Protein AF-A0A6A6XNV0-F1 (afdb_monomer_lite)

Foldseek 3Di:
DDPLVPDPLVVNLVVLLCVQQDQPCPPCPDPPPPPPPPVPPPPDPPPPPPDPPDPPDPVVVVVVVVVVSVVSNLVSLVVNVDEWEWEWEQEQQPDTDIDTRHDHDDDDQEHAEHEYEYHYHDHNDVPPPDPDDRQVVVPPVPPLPDDRPVLVVVLLVLQQCQQPRPPRDPPPDPPDDLDRDRSHAYQEYEYEYEQPPDPDPPPDDDDPPDDDPPVPDPDPPPDDVSVVVSVVVLVVVVVSVVCLQPPDDSSSVVVLVRYAKYFYHYNNHTDDIGGSDD

Radius of gyration: 22.87 Å; chains: 1; bounding box: 64×52×61 Å

Sequence (278 aa):
MSTLLSLPREIRDIIIDLVLASPSATQAQETHYRRPLTLSNSAKIRNRIHVPIAQYPSGLNLLSTCRQLHAEAKECARRLKLPYTLDLLIANETYIFPTWISCPPRTSNTISEVLVKLRLAGVYSRILSSPMLPGFTKFAPNEEDILSPFAQSLAHLLRCFLLGGAASASSHPAVSAPNVDYQYSIGTLVIDVPSPPDLKEGETFCRLRHDLDFVNSTINPLEHPLILHSRFFFHWMIRCASWLESHDSEELVHLKRHLGKVIFRLDGKTQKTIKIWS

Secondary structure (DSSP, 8-state):
--TTTTS-HHHHHHHHHHHHHSPP------GGG-----TT--S---------------HHHHHHHHHHHHHHHHHHHHHHTPPEEEEEEEETTTEEEEEEEE-PPPS-SEEEEEEEEEEEE----TTS------TTTT--TT-TT---HHHHHHHHHHHHHHHH-TT-------TT-S----S-EEEEEEEEEPPPS---TT-------S-S--TTS---TTS-HHHHHHHHHHHHHHHHHHHHHH---HHHHHHHHTEEEEEEEETTEEEEEEE---

pLDDT: mean 71.95, std 18.91, range [36.06, 96.19]

Organism: NCBI:txid1314802

Structure (mmCIF, N/CA/C/O backbone):
data_AF-A0A6A6XNV0-F1
#
_entry.id   AF-A0A6A6XNV0-F1
#
loop_
_atom_site.group_PDB
_atom_site.id
_atom_site.type_symbol
_atom_site.label_atom_id
_atom_site.label_alt_id
_atom_site.label_comp_id
_atom_site.label_asym_id
_atom_site.label_entity_id
_atom_site.label_seq_id
_atom_site.pdbx_PDB_ins_code
_atom_site.Cartn_x
_atom_site.Cartn_y
_atom_site.Cartn_z
_atom_site.occupancy
_atom_site.B_iso_or_equiv
_atom_site.auth_seq_id
_atom_site.auth_comp_id
_atom_site.auth_asym_id
_atom_site.auth_atom_id
_atom_site.pdbx_PDB_model_num
ATOM 1 N N . MET A 1 1 ? -26.423 -15.781 20.441 1.00 50.62 1 MET A N 1
ATOM 2 C CA . MET A 1 1 ? -25.844 -14.585 21.094 1.00 50.62 1 MET A CA 1
ATOM 3 C C . MET A 1 1 ? -24.374 -14.502 20.720 1.00 50.62 1 MET A C 1
ATOM 5 O O . MET A 1 1 ? -23.740 -15.546 20.653 1.00 50.62 1 MET A O 1
ATOM 9 N N . SER A 1 2 ? -23.853 -13.319 20.382 1.00 59.72 2 SER A N 1
ATOM 10 C CA . SER A 1 2 ? -22.469 -13.170 19.911 1.00 59.72 2 SER A CA 1
ATOM 11 C C . SER A 1 2 ? -21.478 -13.342 21.065 1.00 59.72 2 SER A C 1
ATOM 13 O O . SER A 1 2 ? -21.382 -12.472 21.928 1.00 59.72 2 SER A O 1
ATOM 15 N N . THR A 1 3 ? -20.729 -14.442 21.052 1.00 78.62 3 THR A N 1
ATOM 16 C CA . THR A 1 3 ? -19.732 -14.828 22.067 1.00 78.62 3 THR A CA 1
ATOM 17 C C . THR A 1 3 ? -18.562 -13.852 22.200 1.00 78.62 3 THR A C 1
ATOM 19 O O . THR A 1 3 ? -17.903 -13.818 23.234 1.00 78.62 3 THR A O 1
ATOM 22 N N . LEU A 1 4 ? -18.304 -13.028 21.181 1.00 82.56 4 LEU A N 1
ATOM 23 C CA . LEU A 1 4 ? -17.192 -12.078 21.210 1.00 82.56 4 LEU A CA 1
ATOM 24 C C . LEU A 1 4 ? -17.452 -10.899 22.163 1.00 82.56 4 LEU A C 1
ATOM 26 O O . LEU A 1 4 ? -16.558 -10.513 22.905 1.00 82.56 4 LEU A O 1
ATOM 30 N N . LEU A 1 5 ? -18.673 -10.348 22.182 1.00 86.12 5 LEU A N 1
ATOM 31 C CA . LEU A 1 5 ? -19.007 -9.194 23.033 1.00 86.12 5 LEU A CA 1
ATOM 32 C C . LEU A 1 5 ? -19.176 -9.553 24.514 1.00 86.12 5 LEU A C 1
ATOM 34 O O . LEU A 1 5 ? -19.100 -8.664 25.357 1.00 86.12 5 LEU A O 1
ATOM 38 N N . SER A 1 6 ? -19.383 -10.832 24.841 1.00 91.69 6 SER A N 1
ATOM 39 C CA . SER A 1 6 ? -19.425 -11.298 26.233 1.00 91.69 6 SER A CA 1
ATOM 40 C C . SER A 1 6 ? -18.048 -11.372 26.893 1.00 91.69 6 SER A C 1
ATOM 42 O O . SER A 1 6 ? -17.972 -11.518 28.108 1.00 91.69 6 SER A O 1
ATOM 44 N N . LEU A 1 7 ? -16.960 -11.292 26.119 1.00 93.12 7 LEU A N 1
ATOM 45 C CA . LEU A 1 7 ? -15.608 -11.258 26.672 1.00 93.12 7 LEU A CA 1
ATOM 46 C C . LEU A 1 7 ? -15.344 -9.914 27.367 1.00 93.12 7 LEU A C 1
ATOM 48 O O . LEU A 1 7 ? -15.842 -8.897 26.883 1.00 93.12 7 LEU A O 1
ATOM 52 N N . PRO A 1 8 ? -14.527 -9.865 28.433 1.00 95.44 8 PRO A N 1
ATOM 53 C CA . PRO A 1 8 ? -14.031 -8.609 28.994 1.00 95.44 8 PRO A CA 1
ATOM 54 C C . PRO A 1 8 ? -13.331 -7.744 27.939 1.00 95.44 8 PRO A C 1
ATOM 56 O O . PRO A 1 8 ? -12.760 -8.263 26.972 1.00 95.44 8 PRO A O 1
ATOM 59 N N . ARG A 1 9 ? -13.384 -6.418 28.109 1.00 93.56 9 ARG A N 1
ATOM 60 C CA . ARG A 1 9 ? -12.880 -5.460 27.113 1.00 93.56 9 ARG A CA 1
ATOM 61 C C . ARG A 1 9 ? -11.390 -5.656 26.838 1.00 93.56 9 ARG A C 1
ATOM 63 O O . ARG A 1 9 ? -10.973 -5.587 25.689 1.00 93.56 9 ARG A O 1
ATOM 70 N N . GLU A 1 10 ? -10.627 -5.977 27.870 1.00 95.69 10 GLU A N 1
ATOM 71 C CA . GLU A 1 10 ? -9.184 -6.193 27.835 1.00 95.69 10 GLU A CA 1
ATOM 72 C C . GLU A 1 10 ? -8.829 -7.358 26.905 1.00 95.69 10 GLU A C 1
ATOM 74 O O . GLU A 1 10 ? -7.927 -7.254 26.078 1.00 95.69 10 GLU A O 1
ATOM 79 N N . ILE A 1 11 ? -9.591 -8.454 26.985 1.00 96.19 11 ILE A N 1
ATOM 80 C CA . ILE A 1 11 ? -9.401 -9.623 26.120 1.00 96.19 11 ILE A CA 1
ATOM 81 C C . ILE A 1 11 ? -9.750 -9.280 24.672 1.00 96.19 11 ILE A C 1
ATOM 83 O O . ILE A 1 11 ? -9.046 -9.699 23.754 1.00 96.19 11 ILE A O 1
ATOM 87 N N . ARG A 1 12 ? -10.810 -8.492 24.451 1.00 95.00 12 ARG A N 1
ATOM 88 C CA . ARG A 1 12 ? -11.170 -8.044 23.099 1.00 95.00 12 ARG A CA 1
ATOM 89 C C . ARG A 1 12 ? -10.101 -7.145 22.498 1.00 95.00 12 ARG A C 1
ATOM 91 O O . ARG A 1 12 ? -9.757 -7.356 21.343 1.00 95.00 12 ARG A O 1
ATOM 98 N N . ASP A 1 13 ? -9.543 -6.212 23.265 1.00 95.50 13 ASP A N 1
ATOM 99 C CA . ASP A 1 13 ? -8.462 -5.344 22.793 1.00 95.50 13 ASP A CA 1
ATOM 100 C C . ASP A 1 13 ? -7.214 -6.159 22.426 1.00 95.50 13 ASP A C 1
ATOM 102 O O . ASP A 1 13 ? -6.633 -5.912 21.376 1.00 95.50 13 ASP A O 1
ATOM 106 N N . ILE A 1 14 ? -6.849 -7.186 23.208 1.00 95.19 14 ILE A N 1
ATOM 107 C CA . ILE A 1 14 ? -5.740 -8.096 22.862 1.00 95.19 14 ILE A CA 1
ATOM 108 C C . ILE A 1 14 ? -6.025 -8.839 21.550 1.00 95.19 14 ILE A C 1
ATOM 110 O O . ILE A 1 14 ? -5.155 -8.930 20.686 1.00 95.19 14 ILE A O 1
ATOM 114 N N . ILE A 1 15 ? -7.242 -9.365 21.372 1.00 94.12 15 ILE A N 1
ATOM 115 C CA . ILE A 1 15 ? -7.638 -10.049 20.132 1.00 94.12 15 ILE A CA 1
ATOM 116 C C . ILE A 1 15 ? -7.576 -9.080 18.948 1.00 94.12 15 ILE A C 1
ATOM 118 O O . ILE A 1 15 ? -7.026 -9.421 17.905 1.00 94.12 15 ILE A O 1
ATOM 122 N N . ILE A 1 16 ? -8.131 -7.879 19.101 1.00 92.94 16 ILE A N 1
ATOM 123 C CA . ILE A 1 16 ? -8.132 -6.843 18.068 1.00 92.94 16 ILE A CA 1
ATOM 124 C C . ILE A 1 16 ? -6.699 -6.442 17.725 1.00 92.94 16 ILE A C 1
ATOM 126 O O . ILE A 1 16 ? -6.374 -6.360 16.544 1.00 92.94 16 ILE A O 1
ATOM 130 N N . ASP A 1 17 ? -5.839 -6.243 18.722 1.00 92.75 17 ASP A N 1
ATOM 131 C CA . ASP A 1 17 ? -4.437 -5.905 18.510 1.00 92.75 17 ASP A CA 1
ATOM 132 C C . ASP A 1 17 ? -3.728 -7.002 17.709 1.00 92.75 17 ASP A C 1
ATOM 134 O O . ASP A 1 17 ? -3.058 -6.707 16.721 1.00 92.75 17 ASP A O 1
ATOM 138 N N . LEU A 1 18 ? -3.928 -8.272 18.080 1.00 91.75 18 LEU A N 1
ATOM 139 C CA . LEU A 1 18 ? -3.370 -9.418 17.361 1.00 91.75 18 LEU A CA 1
ATOM 140 C C . LEU A 1 18 ? -3.890 -9.501 15.926 1.00 91.75 18 LEU A C 1
ATOM 142 O O . LEU A 1 18 ? -3.108 -9.740 15.010 1.00 91.75 18 LEU A O 1
ATOM 146 N N . VAL A 1 19 ? -5.188 -9.288 15.709 1.00 90.31 19 VAL A N 1
ATOM 147 C CA . VAL A 1 19 ? -5.803 -9.322 14.373 1.00 90.31 19 VAL A CA 1
ATOM 148 C C . VAL A 1 19 ? -5.293 -8.176 13.501 1.00 90.31 19 VAL A C 1
ATOM 150 O O . VAL A 1 19 ? -4.998 -8.393 12.331 1.00 90.31 19 VAL A O 1
ATOM 153 N N . LEU A 1 20 ? -5.162 -6.971 14.058 1.00 87.44 20 LEU A N 1
ATOM 154 C CA . LEU A 1 20 ? -4.664 -5.796 13.343 1.00 87.44 20 LEU A CA 1
ATOM 155 C C . LEU A 1 20 ? -3.161 -5.875 13.049 1.00 87.44 20 LEU A C 1
ATOM 157 O O . LEU A 1 20 ? -2.721 -5.402 12.004 1.00 87.44 20 LEU A O 1
ATOM 161 N N . ALA A 1 21 ? -2.376 -6.447 13.965 1.00 86.81 21 ALA A N 1
ATOM 162 C CA . ALA A 1 21 ? -0.938 -6.634 13.795 1.00 86.81 21 ALA A CA 1
ATOM 163 C C . ALA A 1 21 ? -0.604 -7.825 12.888 1.00 86.81 21 ALA A C 1
ATOM 165 O O . ALA A 1 21 ? 0.463 -7.851 12.273 1.00 86.81 21 ALA A O 1
ATOM 166 N N . SER A 1 22 ? -1.501 -8.809 12.793 1.00 84.81 22 SER A N 1
ATOM 167 C CA . SER A 1 22 ? -1.319 -9.949 11.905 1.00 84.81 22 SER A CA 1
ATOM 168 C C . SER A 1 22 ? -1.430 -9.474 10.457 1.00 84.81 22 SER A C 1
ATOM 170 O O . SER A 1 22 ? -2.497 -9.002 10.055 1.00 84.81 22 SER A O 1
ATOM 172 N N . PRO A 1 23 ? -0.374 -9.610 9.633 1.00 68.38 23 PRO A N 1
ATOM 173 C CA . PRO A 1 23 ? -0.528 -9.414 8.204 1.00 68.38 23 PRO A CA 1
ATOM 174 C C . PRO A 1 23 ? -1.586 -10.416 7.760 1.00 68.38 23 PRO A C 1
ATOM 176 O O . PRO A 1 23 ? -1.387 -11.620 7.929 1.00 68.38 23 PRO A O 1
ATOM 179 N N . SER A 1 24 ? -2.733 -9.931 7.266 1.00 64.06 24 SER A N 1
ATOM 180 C CA . SER A 1 24 ? -3.739 -10.825 6.700 1.00 64.06 24 SER A CA 1
ATOM 181 C C . SER A 1 24 ? -3.003 -11.719 5.724 1.00 64.06 24 SER A C 1
ATOM 183 O O . SER A 1 24 ? -2.381 -11.224 4.780 1.00 64.06 24 SER A O 1
ATOM 185 N N . ALA A 1 25 ? -2.994 -13.022 6.007 1.00 51.72 25 ALA A N 1
ATOM 186 C CA . ALA A 1 25 ? -2.522 -14.000 5.061 1.00 51.72 25 ALA A CA 1
ATOM 187 C C . ALA A 1 25 ? -3.482 -13.872 3.886 1.00 51.72 25 ALA A C 1
ATOM 189 O O . ALA A 1 25 ? -4.557 -14.469 3.880 1.00 51.72 25 ALA A O 1
ATOM 190 N N . THR A 1 26 ? -3.132 -13.030 2.915 1.00 49.78 26 THR A N 1
ATOM 191 C CA . THR A 1 26 ? -3.682 -13.099 1.576 1.00 49.78 26 THR A CA 1
ATOM 192 C C . THR A 1 26 ? -3.206 -14.452 1.082 1.00 49.78 26 THR A C 1
ATOM 194 O O . THR A 1 26 ? -2.162 -14.558 0.440 1.00 49.78 26 THR A O 1
ATOM 197 N N . GLN A 1 27 ? -3.893 -15.517 1.508 1.00 45.69 27 GLN A N 1
ATOM 198 C CA . GLN A 1 27 ? -3.687 -16.836 0.965 1.00 45.69 27 GLN A CA 1
ATOM 199 C C . GLN A 1 27 ? -3.795 -16.620 -0.530 1.00 45.69 27 GLN A C 1
ATOM 201 O O . GLN A 1 27 ? -4.776 -16.055 -1.023 1.00 45.69 27 GLN A O 1
ATOM 206 N N . ALA A 1 28 ? -2.726 -16.986 -1.221 1.00 44.84 28 ALA A N 1
ATOM 207 C CA . ALA A 1 28 ? -2.664 -17.075 -2.657 1.00 44.84 28 ALA A CA 1
ATOM 208 C C . ALA A 1 28 ? -3.618 -18.188 -3.125 1.00 44.84 28 ALA A C 1
ATOM 210 O O . ALA A 1 28 ? -3.204 -19.120 -3.800 1.00 44.84 28 ALA A O 1
ATOM 211 N N . GLN A 1 29 ? -4.898 -18.119 -2.740 1.00 44.94 29 GLN A N 1
ATOM 212 C CA . GLN A 1 29 ? -5.961 -18.802 -3.442 1.00 44.94 29 GLN A CA 1
ATOM 213 C C . GLN A 1 29 ? -6.061 -18.105 -4.788 1.00 44.94 29 GLN A C 1
ATOM 215 O O . GLN A 1 29 ? -6.688 -17.058 -4.946 1.00 44.94 29 GLN A O 1
ATOM 220 N N . GLU A 1 30 ? -5.238 -18.644 -5.680 1.00 44.56 30 GLU A N 1
ATOM 221 C CA . GLU A 1 30 ? -5.387 -18.745 -7.113 1.00 44.56 30 GLU A CA 1
ATOM 222 C C . GLU A 1 30 ? -6.363 -17.734 -7.711 1.00 44.56 30 GLU A C 1
ATOM 224 O O . GLU A 1 30 ? -7.584 -17.769 -7.550 1.00 44.56 30 GLU A O 1
ATOM 229 N N . THR A 1 31 ? -5.764 -16.848 -8.491 1.00 48.00 31 THR A N 1
ATOM 230 C CA . THR A 1 31 ? -6.322 -15.821 -9.371 1.00 48.00 31 THR A CA 1
ATOM 231 C C . THR A 1 31 ? -7.422 -16.294 -10.335 1.00 48.00 31 THR A C 1
ATOM 233 O O . THR A 1 31 ? -7.902 -15.495 -11.137 1.00 48.00 31 THR A O 1
ATOM 236 N N . HIS A 1 32 ? -7.897 -17.536 -10.241 1.00 48.00 32 HIS A N 1
ATOM 237 C CA . HIS A 1 32 ? -8.959 -18.097 -11.067 1.00 48.00 32 HIS A CA 1
ATOM 238 C C . HIS A 1 32 ? -10.348 -17.473 -10.830 1.00 48.00 32 HIS A C 1
ATOM 240 O O . HIS A 1 32 ? -11.214 -17.618 -11.691 1.00 48.00 32 HIS A O 1
ATOM 246 N N . TYR A 1 33 ? -10.571 -16.717 -9.741 1.00 44.41 33 TYR A N 1
ATOM 247 C CA . TYR A 1 33 ? -11.903 -16.167 -9.417 1.00 44.41 33 TYR A CA 1
ATOM 248 C C . TYR A 1 33 ? -12.028 -14.643 -9.310 1.00 44.41 33 TYR A C 1
ATOM 250 O O . TYR A 1 33 ? -13.133 -14.151 -9.066 1.00 44.41 33 TYR A O 1
ATOM 258 N N . ARG A 1 34 ? -10.977 -13.849 -9.565 1.00 46.34 34 ARG A N 1
ATOM 259 C CA . ARG A 1 34 ? -11.176 -12.400 -9.775 1.00 46.34 34 ARG A CA 1
ATOM 260 C C . ARG A 1 34 ? -11.724 -12.184 -11.184 1.00 46.34 34 ARG A C 1
ATOM 262 O O . ARG A 1 34 ? -11.007 -11.802 -12.101 1.00 46.34 34 ARG A O 1
ATOM 269 N N . ARG A 1 35 ? -13.014 -12.486 -11.358 1.00 43.06 35 ARG A N 1
ATOM 270 C CA . ARG A 1 35 ? -13.759 -12.215 -12.588 1.00 43.06 35 ARG A CA 1
ATOM 271 C C . ARG A 1 35 ? -13.587 -10.722 -12.895 1.00 43.06 35 ARG A C 1
ATOM 273 O O . ARG A 1 35 ? -13.937 -9.912 -12.033 1.00 43.06 35 ARG A O 1
ATOM 280 N N . PRO A 1 36 ? -13.062 -10.331 -14.070 1.00 39.59 36 PRO A N 1
ATOM 281 C CA . PRO A 1 36 ? -13.168 -8.948 -14.493 1.00 39.59 36 PRO A CA 1
ATOM 282 C C . PRO A 1 36 ? -14.653 -8.596 -14.427 1.00 39.59 36 PRO A C 1
ATOM 284 O O . PRO A 1 36 ? -15.481 -9.333 -14.969 1.00 39.59 36 PRO A O 1
ATOM 287 N N . LEU A 1 37 ? -15.003 -7.525 -13.716 1.00 36.06 37 LEU A N 1
ATOM 288 C CA . LEU A 1 37 ? -16.346 -6.959 -13.760 1.00 36.06 37 LEU A CA 1
ATOM 289 C C . LEU A 1 37 ? -16.545 -6.388 -15.167 1.00 36.06 37 LEU A C 1
ATOM 291 O O . LEU A 1 37 ? -16.438 -5.188 -15.396 1.00 36.06 37 LEU A O 1
ATOM 295 N N . THR A 1 38 ? -16.798 -7.256 -16.142 1.00 37.72 38 THR A N 1
ATOM 296 C CA . THR A 1 38 ? -17.392 -6.834 -17.396 1.00 37.72 38 THR A CA 1
ATOM 297 C C . THR A 1 38 ? -18.818 -6.423 -17.057 1.00 37.72 38 THR A C 1
ATOM 299 O O . THR A 1 38 ? -19.644 -7.240 -16.648 1.00 37.72 38 THR A O 1
ATOM 302 N N . LEU A 1 39 ? -19.120 -5.135 -17.221 1.00 41.19 39 LEU A N 1
ATOM 303 C CA . LEU A 1 39 ? -20.452 -4.535 -17.059 1.00 41.19 39 LEU A CA 1
ATOM 304 C C . LEU A 1 39 ? -21.542 -5.142 -17.983 1.00 41.19 39 LEU A C 1
ATOM 306 O O . LEU A 1 39 ? -22.644 -4.614 -18.067 1.00 41.19 39 LEU A O 1
ATOM 310 N N . SER A 1 40 ? -21.269 -6.258 -18.665 1.00 40.22 40 SER A N 1
ATOM 311 C CA . SER A 1 40 ? -22.068 -6.795 -19.770 1.00 40.22 40 SER A CA 1
ATOM 312 C C . SER A 1 40 ? -22.944 -8.006 -19.410 1.00 40.22 40 SER A C 1
ATOM 314 O O . SER A 1 40 ? -23.526 -8.618 -20.295 1.00 40.22 40 SER A O 1
ATOM 316 N N . ASN A 1 41 ? -23.074 -8.371 -18.129 1.00 37.97 41 ASN A N 1
ATOM 317 C CA . ASN A 1 41 ? -23.912 -9.508 -17.703 1.00 37.97 41 ASN A CA 1
ATOM 318 C C . ASN A 1 41 ? -25.061 -9.114 -16.757 1.00 37.97 41 ASN A C 1
ATOM 320 O O . ASN A 1 41 ? -25.458 -9.879 -15.881 1.00 37.97 41 ASN A O 1
ATOM 324 N N . SER A 1 42 ? -25.657 -7.938 -16.967 1.00 41.19 42 SER A N 1
ATOM 325 C CA . SER A 1 42 ? -26.936 -7.553 -16.343 1.00 41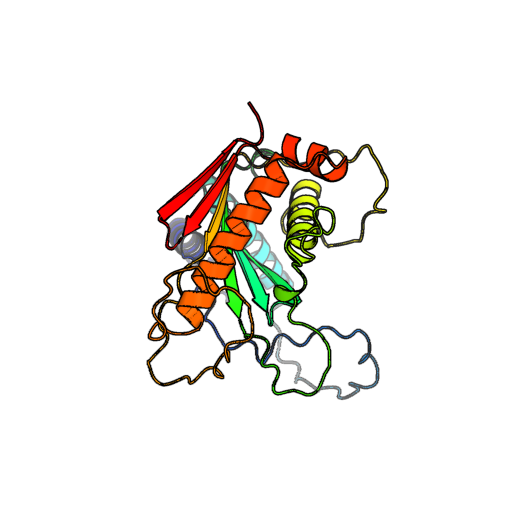.19 42 SER A CA 1
ATOM 326 C C . SER A 1 42 ? -28.153 -8.291 -16.930 1.00 41.19 42 SER A C 1
ATOM 328 O O . SER A 1 42 ? -29.280 -8.111 -16.467 1.00 41.19 42 SER A O 1
ATOM 330 N N . ALA A 1 43 ? -27.959 -9.178 -17.909 1.00 46.19 43 ALA A N 1
ATOM 331 C CA . ALA A 1 43 ? -29.027 -9.993 -18.462 1.00 46.19 43 ALA A CA 1
ATOM 332 C C . ALA A 1 43 ? -29.142 -11.349 -17.738 1.00 46.19 43 ALA A C 1
ATOM 334 O O . ALA A 1 43 ? -28.366 -12.270 -17.967 1.00 46.19 43 ALA A O 1
ATOM 335 N N . LYS A 1 44 ? -30.213 -11.484 -16.944 1.00 47.09 44 LYS A N 1
ATOM 336 C CA . LYS A 1 44 ? -30.864 -12.752 -16.551 1.00 47.09 44 LYS A CA 1
ATOM 337 C C . LYS A 1 44 ? -30.138 -13.634 -15.520 1.00 47.09 44 LYS A C 1
ATOM 339 O O . LYS A 1 44 ? -29.858 -14.798 -15.778 1.00 47.09 44 LYS A O 1
ATOM 344 N N . ILE A 1 45 ? -30.037 -13.168 -14.276 1.00 46.22 45 ILE A N 1
ATOM 345 C CA . ILE A 1 45 ? -30.090 -14.082 -13.119 1.00 46.22 45 ILE A CA 1
ATOM 346 C C . ILE A 1 45 ? -31.443 -13.868 -12.438 1.00 46.22 45 ILE A C 1
ATOM 348 O O . ILE A 1 45 ? -31.591 -13.087 -11.506 1.00 46.22 45 ILE A O 1
ATOM 352 N N . ARG A 1 46 ? -32.471 -14.531 -12.981 1.00 44.53 46 ARG A N 1
ATOM 353 C CA . ARG A 1 46 ? -33.845 -14.571 -12.445 1.00 44.53 46 ARG A CA 1
ATOM 354 C C . ARG A 1 46 ? -34.106 -15.847 -11.635 1.00 44.53 46 ARG A C 1
ATOM 356 O O . ARG A 1 46 ? -35.252 -16.246 -11.474 1.00 44.53 46 ARG A O 1
ATOM 363 N N . ASN A 1 47 ? -33.061 -16.474 -11.099 1.00 44.69 47 ASN A N 1
ATOM 364 C CA . ASN A 1 47 ? -33.218 -17.591 -10.175 1.00 44.69 47 ASN A CA 1
ATOM 365 C C . ASN A 1 47 ? -33.387 -17.025 -8.766 1.00 44.69 47 ASN A C 1
ATOM 367 O O . ASN A 1 47 ? -32.416 -16.733 -8.072 1.00 44.69 47 ASN A O 1
ATOM 371 N N . ARG A 1 48 ? -34.649 -16.824 -8.370 1.00 46.38 48 ARG A N 1
ATOM 372 C CA . ARG A 1 48 ? -35.037 -16.562 -6.982 1.00 46.38 48 ARG A CA 1
ATOM 373 C C . ARG A 1 48 ? -34.655 -17.785 -6.150 1.00 46.38 48 ARG A C 1
ATOM 375 O O . ARG A 1 48 ? -35.410 -18.749 -6.085 1.00 46.38 48 ARG A O 1
ATOM 382 N N . ILE A 1 49 ? -33.477 -17.748 -5.537 1.00 54.97 49 ILE A N 1
ATOM 383 C CA . ILE A 1 49 ? -33.120 -18.685 -4.475 1.00 54.97 49 ILE A CA 1
ATOM 384 C C . ILE A 1 49 ? -34.075 -18.384 -3.321 1.00 54.97 49 ILE A C 1
ATOM 386 O O . ILE A 1 49 ? -33.976 -17.341 -2.674 1.00 54.97 49 ILE A O 1
ATOM 390 N N . HIS A 1 50 ? -35.054 -19.260 -3.115 1.00 47.31 50 HIS A N 1
ATOM 391 C CA . HIS A 1 50 ? -35.954 -19.168 -1.979 1.00 47.31 50 HIS A CA 1
ATOM 392 C C . HIS A 1 50 ? -35.195 -19.689 -0.758 1.00 47.31 50 HIS A C 1
ATOM 394 O O . HIS A 1 50 ? -35.150 -20.888 -0.498 1.00 47.31 50 HIS A O 1
ATOM 400 N N . VAL A 1 51 ? -34.507 -18.785 -0.062 1.00 57.12 51 VAL A N 1
ATOM 401 C CA . VAL A 1 51 ? -33.882 -19.106 1.221 1.00 57.12 51 VAL A CA 1
ATOM 402 C C . VAL A 1 51 ? -35.012 -19.178 2.252 1.00 57.12 51 VAL A C 1
ATOM 404 O O . VAL A 1 51 ? -35.754 -18.198 2.378 1.00 57.12 51 VAL A O 1
ATOM 407 N N . PRO A 1 52 ? -35.208 -20.313 2.949 1.00 52.19 52 PRO A N 1
ATOM 408 C CA . PRO A 1 52 ? -36.218 -20.407 3.992 1.00 52.19 52 PRO A CA 1
ATOM 409 C C . PRO A 1 52 ? -35.949 -19.327 5.038 1.00 52.19 52 PRO A C 1
ATOM 411 O O . PRO A 1 52 ? -34.803 -19.121 5.443 1.00 52.19 52 PRO A O 1
ATOM 414 N N . ILE A 1 53 ? -37.006 -18.620 5.443 1.00 57.84 53 ILE A N 1
ATOM 415 C CA . ILE A 1 53 ? -36.962 -17.559 6.452 1.00 57.84 53 ILE A CA 1
ATOM 416 C C . ILE A 1 53 ? -36.674 -18.227 7.804 1.00 57.84 53 ILE A C 1
ATOM 418 O O . ILE A 1 53 ? -37.566 -18.463 8.613 1.00 57.84 53 ILE A O 1
ATOM 422 N N . ALA A 1 54 ? -35.415 -18.591 8.039 1.00 61.62 54 ALA A N 1
ATOM 423 C CA . ALA A 1 54 ? -34.919 -18.799 9.384 1.00 61.62 54 ALA A CA 1
ATOM 424 C C . ALA A 1 54 ? -35.092 -17.471 10.130 1.00 61.62 54 ALA A C 1
ATOM 426 O O . ALA A 1 54 ? -34.956 -16.404 9.530 1.00 61.62 54 ALA A O 1
ATOM 427 N N . GLN A 1 55 ? -35.425 -17.521 11.420 1.00 61.53 55 GLN A N 1
ATOM 428 C CA . GLN A 1 55 ? -35.491 -16.332 12.267 1.00 61.53 55 GLN A CA 1
ATOM 429 C C . GLN A 1 55 ? -34.114 -15.664 12.275 1.00 61.53 55 GLN A C 1
ATOM 431 O O . GLN A 1 55 ? -33.224 -16.039 13.038 1.00 61.53 55 GLN A O 1
ATOM 436 N N . TYR A 1 56 ? -33.912 -14.713 11.365 1.00 63.00 56 TYR A N 1
ATOM 437 C CA . TYR A 1 56 ? -32.674 -13.969 11.293 1.00 63.00 56 TYR A CA 1
ATOM 438 C C . TYR A 1 56 ? -32.543 -13.190 12.600 1.00 63.00 56 TYR A C 1
ATOM 440 O O . TYR A 1 56 ? -33.499 -12.518 13.006 1.00 63.00 56 TYR A O 1
ATOM 448 N N . PRO A 1 57 ? -31.392 -13.268 13.287 1.00 65.75 57 PRO A N 1
ATOM 449 C CA . PRO A 1 57 ? -31.145 -12.381 14.408 1.00 65.75 57 PRO A CA 1
ATOM 450 C C . PRO A 1 57 ? -31.366 -10.943 13.931 1.00 65.75 57 PRO A C 1
ATOM 452 O O . PRO A 1 57 ? -30.919 -10.577 12.844 1.00 65.75 57 PRO A O 1
ATOM 455 N N . SER A 1 58 ? -32.092 -10.153 14.729 1.00 76.62 58 SER A N 1
ATOM 456 C CA . SER A 1 58 ? -32.405 -8.757 14.411 1.00 76.62 58 SER A CA 1
ATOM 457 C C . SER A 1 58 ? -31.155 -8.043 13.895 1.00 76.62 58 SER A C 1
ATOM 459 O O . SER A 1 58 ? -30.139 -7.984 14.595 1.00 76.62 58 SER A O 1
ATOM 461 N N . GLY A 1 59 ? -31.222 -7.507 12.672 1.00 81.06 59 GLY A N 1
ATOM 462 C CA . GLY A 1 59 ? -30.093 -6.825 12.031 1.00 81.06 59 GLY A CA 1
ATOM 463 C C . GLY A 1 59 ? -29.548 -5.659 12.862 1.00 81.06 59 GLY A C 1
ATOM 464 O O . GLY A 1 59 ? -28.379 -5.306 12.736 1.00 81.06 59 GLY A O 1
ATOM 465 N N . LEU A 1 60 ? -30.358 -5.121 13.780 1.00 85.00 60 LEU A N 1
ATOM 466 C CA . LEU A 1 60 ? -29.954 -4.097 14.742 1.00 85.00 60 LEU A CA 1
ATOM 467 C C . LEU A 1 60 ? -28.865 -4.585 15.705 1.00 85.00 60 LEU A C 1
ATOM 469 O O . LEU A 1 60 ? -27.922 -3.845 15.977 1.00 85.00 60 LEU A O 1
ATOM 473 N N . ASN A 1 61 ? -28.954 -5.831 16.180 1.00 82.25 61 ASN A N 1
ATOM 474 C CA . ASN A 1 61 ? -27.951 -6.396 17.083 1.00 82.25 61 ASN A CA 1
ATOM 475 C C . ASN A 1 61 ? -26.615 -6.562 16.359 1.00 82.25 61 ASN A C 1
ATOM 477 O O . ASN A 1 61 ? -25.575 -6.199 16.897 1.00 82.25 61 ASN A O 1
ATOM 481 N N . LEU A 1 62 ? -26.652 -7.043 15.113 1.00 84.25 62 LEU A N 1
ATOM 482 C CA . LEU A 1 62 ? -25.461 -7.140 14.276 1.00 84.25 62 LEU A CA 1
ATOM 483 C C . LEU A 1 62 ? -24.856 -5.757 14.017 1.00 84.25 62 LEU A C 1
ATOM 485 O O . LEU A 1 62 ? -23.658 -5.577 14.204 1.00 84.25 62 LEU A O 1
ATOM 489 N N . LEU A 1 63 ? -25.678 -4.772 13.647 1.00 87.69 63 LEU A N 1
ATOM 490 C CA . LEU A 1 63 ? -25.213 -3.412 13.388 1.00 87.69 63 LEU A CA 1
ATOM 491 C C . LEU A 1 63 ? -24.571 -2.784 14.632 1.00 87.69 63 LEU A C 1
ATOM 493 O O . LEU A 1 63 ? -23.515 -2.165 14.524 1.00 87.69 63 LEU A O 1
ATOM 497 N N . SER A 1 64 ? -25.178 -2.963 15.806 1.00 87.19 64 SER A N 1
ATOM 498 C CA . SER A 1 64 ? -24.637 -2.477 17.079 1.00 87.19 64 SER A CA 1
ATOM 499 C C . SER A 1 64 ? -23.286 -3.126 17.395 1.00 87.19 64 SER A C 1
ATOM 501 O O . SER A 1 64 ? -22.308 -2.422 17.649 1.00 87.19 64 SER A O 1
ATOM 503 N N . THR A 1 65 ? -23.189 -4.451 17.249 1.00 88.31 65 THR A N 1
ATOM 504 C CA . THR A 1 65 ? -21.931 -5.194 17.398 1.00 88.31 65 THR A CA 1
ATOM 505 C C . THR A 1 65 ? -20.861 -4.704 16.425 1.00 88.31 65 THR A C 1
ATOM 507 O O . THR A 1 65 ? -19.730 -4.449 16.834 1.00 88.31 65 THR A O 1
ATOM 510 N N . CYS A 1 66 ? -21.205 -4.512 15.149 1.00 90.75 66 CYS A N 1
ATOM 511 C CA . CYS A 1 66 ? -20.281 -3.988 14.147 1.00 90.75 66 CYS A CA 1
ATOM 512 C C . CYS A 1 66 ? -19.807 -2.571 14.491 1.00 90.75 66 CYS A C 1
ATOM 514 O O . CYS A 1 66 ? -18.622 -2.283 14.351 1.00 90.75 66 CYS A O 1
ATOM 516 N N . ARG A 1 67 ? -20.698 -1.690 14.967 1.00 92.31 67 ARG A N 1
ATOM 517 C CA . ARG A 1 67 ? -20.335 -0.325 15.385 1.00 92.31 67 ARG A CA 1
ATOM 518 C C . ARG A 1 67 ? -19.403 -0.330 16.588 1.00 92.31 67 ARG A C 1
ATOM 520 O O . ARG A 1 67 ? -18.432 0.424 16.583 1.00 92.31 67 ARG A O 1
ATOM 527 N N . GLN A 1 68 ? -19.684 -1.171 17.582 1.00 93.19 68 GLN A N 1
ATOM 528 C CA . GLN A 1 68 ? -18.822 -1.322 18.745 1.00 93.19 68 GLN A CA 1
ATOM 529 C C . GLN A 1 68 ? -17.439 -1.795 18.304 1.00 93.19 68 GLN A C 1
ATOM 531 O O . GLN A 1 68 ? -16.480 -1.055 18.496 1.00 93.19 68 GLN A O 1
ATOM 536 N N . LEU A 1 69 ? -17.343 -2.948 17.631 1.00 92.06 69 LEU A N 1
ATOM 537 C CA . LEU A 1 69 ? -16.073 -3.504 17.149 1.00 92.06 69 LEU A CA 1
ATOM 538 C C . LEU A 1 69 ? -15.303 -2.526 16.260 1.00 92.06 69 LEU A C 1
ATOM 540 O O . LEU A 1 69 ? -14.087 -2.433 16.371 1.00 92.06 69 LEU A O 1
ATOM 544 N N . HIS A 1 70 ? -15.995 -1.759 15.416 1.00 90.94 70 HIS A N 1
ATOM 545 C CA . HIS A 1 70 ? -15.364 -0.720 14.611 1.00 90.94 70 HIS A CA 1
ATOM 546 C C . HIS A 1 70 ? -14.723 0.373 15.476 1.00 90.94 70 HIS A C 1
ATOM 548 O O . HIS A 1 70 ? -13.592 0.774 15.210 1.00 90.94 70 HIS A O 1
ATOM 554 N N . ALA A 1 71 ? -15.415 0.848 16.515 1.00 92.50 71 ALA A N 1
ATOM 555 C CA . ALA A 1 71 ? -14.858 1.823 17.447 1.00 92.50 71 ALA A CA 1
ATOM 556 C C . ALA A 1 71 ? -13.677 1.240 18.247 1.00 92.50 71 ALA A C 1
ATOM 558 O O . ALA A 1 71 ? -12.653 1.907 18.376 1.00 92.50 71 ALA A O 1
ATOM 559 N N . GLU A 1 72 ? -13.788 -0.009 18.724 1.00 94.75 72 GLU A N 1
ATOM 560 C CA . GLU A 1 72 ? -12.713 -0.701 19.456 1.00 94.75 72 GLU A CA 1
ATOM 561 C C . GLU A 1 72 ? -11.465 -0.870 18.570 1.00 94.75 72 GLU A C 1
ATOM 563 O O . GLU A 1 72 ? -10.363 -0.485 18.960 1.00 94.75 72 GLU A O 1
ATOM 568 N N . ALA A 1 73 ? -11.647 -1.350 17.335 1.00 91.62 73 ALA A N 1
ATOM 569 C CA . ALA A 1 73 ? -10.580 -1.523 16.353 1.00 91.62 73 ALA A CA 1
ATOM 570 C C . ALA A 1 73 ? -9.942 -0.200 15.934 1.00 91.62 73 ALA A C 1
ATOM 572 O O . ALA A 1 73 ? -8.726 -0.126 15.759 1.00 91.62 73 ALA A O 1
ATOM 573 N N . LYS A 1 74 ? -10.739 0.865 15.802 1.00 89.38 74 LYS A N 1
ATOM 574 C CA . LYS A 1 74 ? -10.223 2.195 15.481 1.00 89.38 74 LYS A CA 1
ATOM 575 C C . LYS A 1 74 ? -9.302 2.721 16.577 1.00 89.38 74 LYS A C 1
ATOM 577 O O . LYS A 1 74 ? -8.267 3.297 16.254 1.00 89.38 74 LYS A O 1
ATOM 582 N N . GLU A 1 75 ? -9.658 2.509 17.839 1.00 90.94 75 GLU A N 1
ATOM 583 C CA . GLU A 1 75 ? -8.830 2.923 18.971 1.00 90.94 75 GLU A CA 1
ATOM 584 C C . GLU A 1 75 ? -7.541 2.096 19.065 1.00 90.94 75 GLU A C 1
ATOM 586 O O . GLU A 1 75 ? -6.446 2.655 19.137 1.00 90.94 75 GLU A O 1
ATOM 591 N N . CYS A 1 76 ? -7.642 0.770 18.934 1.00 90.75 76 CYS A N 1
ATOM 592 C CA . CYS A 1 76 ? -6.476 -0.117 18.915 1.00 90.75 76 CYS A CA 1
ATOM 593 C C . CYS A 1 76 ? -5.505 0.235 17.776 1.00 90.75 76 CYS A C 1
ATOM 595 O O . CYS A 1 76 ? -4.295 0.343 17.980 1.00 90.75 76 CYS A O 1
ATOM 597 N N . ALA A 1 77 ? -6.026 0.514 16.578 1.00 88.00 77 ALA A N 1
ATOM 598 C CA . ALA A 1 77 ? -5.199 0.877 15.433 1.00 88.00 77 ALA A CA 1
ATOM 599 C C . ALA A 1 77 ? -4.455 2.211 15.621 1.00 88.00 77 ALA A C 1
ATOM 601 O O . ALA A 1 77 ? -3.332 2.359 15.135 1.00 88.00 77 ALA A O 1
ATOM 602 N N . ARG A 1 78 ? -5.043 3.170 16.353 1.00 86.50 78 ARG A N 1
ATOM 603 C CA . ARG A 1 78 ? -4.367 4.427 16.718 1.00 86.50 78 ARG A CA 1
ATOM 604 C C . ARG A 1 78 ? -3.176 4.188 17.640 1.00 86.50 78 ARG A C 1
ATOM 606 O O . ARG A 1 78 ? -2.150 4.847 17.481 1.00 86.50 78 ARG A O 1
ATOM 613 N N . ARG A 1 79 ? -3.298 3.231 18.561 1.00 89.88 79 ARG A N 1
ATOM 614 C CA . ARG A 1 79 ? -2.232 2.837 19.489 1.00 89.88 79 ARG A CA 1
ATOM 615 C C . ARG A 1 79 ? -1.096 2.084 18.789 1.00 89.88 79 ARG A C 1
ATOM 617 O O . ARG A 1 79 ? 0.067 2.363 19.064 1.00 89.88 79 ARG A O 1
ATOM 624 N N . LEU A 1 80 ? -1.418 1.167 17.874 1.00 88.12 80 LEU A N 1
ATOM 625 C CA . LEU A 1 80 ? -0.455 0.228 17.281 1.00 88.12 80 LEU A CA 1
ATOM 626 C C . LEU A 1 80 ? 0.474 0.806 16.203 1.00 88.12 80 LEU A C 1
ATOM 628 O O . LEU A 1 80 ? 1.414 0.120 15.813 1.00 88.12 80 LEU A O 1
ATOM 632 N N . LYS A 1 81 ? 0.251 2.038 15.718 1.00 86.06 81 LYS A N 1
ATOM 633 C CA . LYS A 1 81 ? 1.035 2.650 14.617 1.00 86.06 81 LYS A CA 1
ATOM 634 C C . LYS A 1 81 ? 1.275 1.666 13.458 1.00 86.06 81 LYS A C 1
ATOM 636 O O . LYS A 1 81 ? 2.410 1.409 13.060 1.00 86.06 81 LYS A O 1
ATOM 641 N N . LEU A 1 82 ? 0.191 1.091 12.943 1.00 87.94 82 LEU A N 1
ATOM 642 C CA . LEU A 1 82 ? 0.266 0.073 11.896 1.00 87.94 82 LEU A CA 1
ATOM 643 C C . LEU A 1 82 ? 0.866 0.655 10.602 1.00 87.94 82 LEU A C 1
ATOM 645 O O . LEU A 1 82 ? 0.580 1.806 10.256 1.00 87.94 82 LEU A O 1
ATOM 649 N N . PRO A 1 83 ? 1.665 -0.121 9.852 1.00 90.12 83 PRO A N 1
ATOM 650 C CA . PRO A 1 83 ? 2.178 0.317 8.564 1.00 90.12 83 PRO A CA 1
ATOM 651 C C . PRO A 1 83 ? 1.072 0.299 7.503 1.00 90.12 83 PRO A C 1
ATOM 653 O O . PRO A 1 83 ? 0.230 -0.607 7.468 1.00 90.12 83 PRO A O 1
ATOM 656 N N . TYR A 1 84 ? 1.109 1.260 6.581 1.00 91.94 84 TYR A N 1
ATOM 657 C CA . TYR A 1 84 ? 0.323 1.179 5.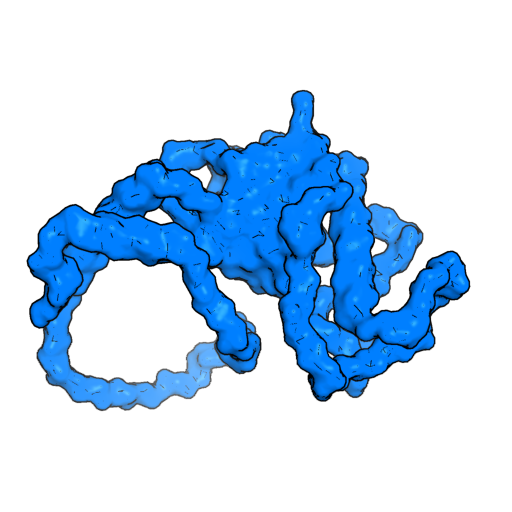352 1.00 91.94 84 TYR A CA 1
ATOM 658 C C . TYR A 1 84 ? 0.991 0.173 4.424 1.00 91.94 84 TYR A C 1
ATOM 660 O O . TYR A 1 84 ? 2.148 0.352 4.056 1.00 91.94 84 TYR A O 1
ATOM 668 N N . THR A 1 85 ? 0.276 -0.889 4.062 1.00 92.69 85 THR A N 1
ATOM 669 C CA . THR A 1 85 ? 0.788 -1.921 3.155 1.00 92.69 85 THR A CA 1
ATOM 670 C C . THR A 1 85 ? -0.157 -2.090 1.975 1.00 92.69 85 THR A C 1
ATOM 672 O O . THR A 1 85 ? -1.304 -2.510 2.143 1.00 92.69 85 THR A O 1
ATOM 675 N N . LEU A 1 86 ? 0.341 -1.780 0.783 1.00 91.81 86 LEU A N 1
ATOM 676 C CA . LEU A 1 86 ? -0.317 -1.982 -0.498 1.00 91.81 86 LEU A CA 1
ATOM 677 C C . LEU A 1 86 ? 0.326 -3.178 -1.199 1.00 91.81 86 LEU A C 1
ATOM 679 O O . LEU A 1 86 ? 1.538 -3.238 -1.339 1.00 91.81 86 LEU A O 1
ATOM 683 N N . ASP A 1 87 ? -0.479 -4.115 -1.665 1.00 90.81 87 ASP A N 1
ATOM 684 C CA . ASP A 1 87 ? -0.043 -5.199 -2.535 1.00 90.81 87 ASP A CA 1
ATOM 685 C C . ASP A 1 87 ? -0.465 -4.894 -3.966 1.00 90.81 87 ASP A C 1
ATOM 687 O O . ASP A 1 87 ? -1.645 -4.689 -4.254 1.00 90.81 87 ASP A O 1
ATOM 691 N N . LEU A 1 88 ? 0.513 -4.811 -4.855 1.00 89.00 88 LEU A N 1
ATOM 692 C CA . LEU A 1 88 ? 0.327 -4.438 -6.242 1.00 89.00 88 LEU A CA 1
ATOM 693 C C . LEU A 1 88 ? 0.656 -5.640 -7.115 1.00 89.00 88 LEU A C 1
ATOM 695 O O . LEU A 1 88 ? 1.818 -5.958 -7.360 1.00 89.00 88 LEU A O 1
ATOM 699 N N . LEU A 1 89 ? -0.393 -6.321 -7.569 1.00 86.81 89 LEU A N 1
ATOM 700 C CA . LEU A 1 89 ? -0.273 -7.478 -8.440 1.00 86.81 89 LEU A CA 1
ATOM 701 C C . LEU A 1 89 ? -0.303 -7.026 -9.901 1.00 86.81 89 LEU A C 1
ATOM 703 O O . LEU A 1 89 ? -1.328 -6.537 -10.372 1.00 86.81 89 LEU A O 1
ATOM 707 N N . ILE A 1 90 ? 0.791 -7.227 -10.627 1.00 83.44 90 ILE A N 1
ATOM 708 C CA . ILE A 1 90 ? 0.828 -7.071 -12.078 1.00 83.44 90 ILE A CA 1
ATOM 709 C C . ILE A 1 90 ? 0.511 -8.422 -12.706 1.00 83.44 90 ILE A C 1
ATOM 711 O O . ILE A 1 90 ? 1.295 -9.364 -12.593 1.00 83.44 90 ILE A O 1
ATOM 715 N N . ALA A 1 91 ? -0.641 -8.518 -13.363 1.00 81.69 91 ALA A N 1
ATOM 716 C CA . ALA A 1 91 ? -1.060 -9.732 -14.039 1.00 81.69 91 ALA A CA 1
ATOM 717 C C . ALA A 1 91 ? -0.812 -9.639 -15.547 1.00 81.69 91 ALA A C 1
ATOM 719 O O . ALA A 1 91 ? -1.252 -8.682 -16.196 1.00 81.69 91 ALA A O 1
ATOM 720 N N . ASN A 1 92 ? -0.154 -10.657 -16.106 1.00 75.50 92 ASN A N 1
ATOM 721 C CA . ASN A 1 92 ? 0.124 -10.795 -17.539 1.00 75.50 92 ASN A CA 1
ATOM 722 C C . ASN A 1 92 ? 0.767 -9.541 -18.153 1.00 75.50 92 ASN A C 1
ATOM 724 O O . ASN A 1 92 ? 0.463 -9.192 -19.292 1.00 75.50 92 ASN A O 1
ATOM 728 N N . GLU A 1 93 ? 1.577 -8.812 -17.379 1.00 75.06 93 GLU A N 1
ATOM 729 C CA . GLU A 1 93 ? 2.252 -7.570 -17.802 1.00 75.06 93 GLU A CA 1
ATOM 730 C C . GLU A 1 93 ? 1.315 -6.446 -18.291 1.00 75.06 93 GLU A C 1
ATOM 732 O O . GLU A 1 93 ? 1.774 -5.442 -18.828 1.00 75.06 93 GLU A O 1
ATOM 737 N N . THR A 1 94 ? 0.000 -6.610 -18.134 1.00 72.94 94 THR A N 1
ATOM 738 C CA . THR A 1 94 ? -1.012 -5.764 -18.787 1.00 72.94 94 THR A CA 1
ATOM 739 C C . THR A 1 94 ? -1.958 -5.139 -17.772 1.00 72.94 94 THR A C 1
ATOM 741 O O . THR A 1 94 ? -2.433 -4.023 -17.964 1.00 72.94 94 THR A O 1
ATOM 744 N N . TYR A 1 95 ? -2.230 -5.845 -16.675 1.00 78.94 95 TYR A N 1
ATOM 745 C CA . TYR A 1 95 ? -3.196 -5.421 -15.671 1.00 78.94 95 TYR A CA 1
ATOM 746 C C . TYR A 1 95 ? -2.509 -5.170 -14.339 1.00 78.94 95 TYR A C 1
ATOM 748 O O . TYR A 1 95 ? -1.656 -5.949 -13.925 1.00 78.94 95 TYR A O 1
ATOM 756 N N . ILE A 1 96 ? -2.931 -4.117 -13.642 1.00 82.31 96 ILE A N 1
ATOM 757 C CA . ILE A 1 96 ? -2.514 -3.836 -12.270 1.00 82.31 96 ILE A CA 1
ATOM 758 C C . ILE A 1 96 ? -3.716 -4.020 -11.356 1.00 82.31 96 ILE A C 1
ATOM 760 O O . ILE A 1 96 ? -4.762 -3.405 -11.553 1.00 82.31 96 ILE A O 1
ATOM 764 N N . PHE A 1 97 ? -3.549 -4.846 -10.330 1.00 84.38 97 PHE A N 1
ATOM 765 C CA . PHE A 1 97 ? -4.550 -5.098 -9.306 1.00 84.38 97 PHE A CA 1
ATOM 766 C C . PHE A 1 97 ? -4.033 -4.619 -7.951 1.00 84.38 97 PHE A C 1
ATOM 768 O O . PHE A 1 97 ? -3.321 -5.360 -7.264 1.00 84.38 97 PHE A O 1
ATOM 775 N N . PRO A 1 98 ? -4.391 -3.396 -7.540 1.00 87.12 98 PRO A N 1
ATOM 776 C CA . PRO A 1 98 ? -4.024 -2.898 -6.230 1.00 87.12 98 PRO A CA 1
ATOM 777 C C . PRO A 1 98 ? -4.930 -3.482 -5.149 1.00 87.12 98 PRO A C 1
ATOM 779 O O . PRO A 1 98 ? -6.154 -3.462 -5.257 1.00 87.12 98 PRO A O 1
ATOM 782 N N . THR A 1 99 ? -4.325 -4.016 -4.095 1.00 87.44 99 THR A N 1
ATOM 783 C CA . THR A 1 99 ? -5.017 -4.604 -2.949 1.00 87.44 99 THR A CA 1
ATOM 784 C C . THR A 1 99 ? -4.390 -4.061 -1.669 1.00 87.44 99 THR A C 1
ATOM 786 O O . THR A 1 99 ? -3.239 -4.351 -1.364 1.00 87.44 99 THR A O 1
ATOM 789 N N . TRP A 1 100 ? -5.123 -3.265 -0.894 1.00 87.75 100 TRP A N 1
ATOM 790 C CA . TRP A 1 100 ? -4.643 -2.822 0.417 1.00 87.75 100 TRP A CA 1
ATOM 791 C C . TRP A 1 100 ? -4.641 -4.004 1.390 1.00 87.75 100 TRP A C 1
ATOM 793 O O . TRP A 1 100 ? -5.699 -4.547 1.692 1.00 87.75 100 TRP A O 1
ATOM 803 N N . ILE A 1 101 ? -3.460 -4.398 1.874 1.00 87.50 101 ILE A N 1
ATOM 804 C CA . ILE A 1 101 ? -3.318 -5.423 2.922 1.00 87.50 101 ILE A CA 1
ATOM 805 C C . ILE A 1 101 ? -3.574 -4.791 4.290 1.00 87.50 101 ILE A C 1
ATOM 807 O O . ILE A 1 101 ? -4.261 -5.364 5.128 1.00 87.50 101 ILE A O 1
ATOM 811 N N . SER A 1 102 ? -3.019 -3.598 4.508 1.00 86.19 102 SER A N 1
ATOM 812 C CA . SER A 1 102 ? -3.174 -2.836 5.744 1.00 86.19 102 SER A CA 1
ATOM 813 C C . SER A 1 102 ? -3.380 -1.366 5.405 1.00 86.19 102 SER A C 1
ATOM 815 O O . SER A 1 102 ? -2.544 -0.747 4.743 1.00 86.19 102 SER A O 1
ATOM 817 N N . CYS A 1 103 ? -4.502 -0.810 5.856 1.00 87.06 103 CYS A N 1
ATOM 818 C CA . CYS A 1 103 ? -4.825 0.607 5.739 1.00 87.06 103 CYS A CA 1
ATOM 819 C C . CYS A 1 103 ? -5.408 1.087 7.077 1.00 87.06 103 CYS A C 1
ATOM 821 O O . CYS A 1 103 ? -6.632 1.082 7.247 1.00 87.06 103 CYS A O 1
ATOM 823 N N . PRO A 1 104 ? -4.559 1.460 8.049 1.00 84.62 104 PRO A N 1
ATOM 824 C CA . PRO A 1 104 ? -5.037 1.914 9.345 1.00 84.62 104 PRO A CA 1
ATOM 825 C C . PRO A 1 104 ? -5.929 3.162 9.234 1.00 84.62 104 PRO A C 1
ATOM 827 O O . PRO A 1 104 ? -5.788 3.968 8.308 1.00 84.62 104 PRO A O 1
ATOM 830 N N . PRO A 1 105 ? -6.864 3.346 10.182 1.00 77.31 105 PRO A N 1
ATOM 831 C CA . PRO A 1 105 ? -7.684 4.539 10.263 1.00 77.31 105 PRO A CA 1
ATOM 832 C C . PRO A 1 105 ? -6.823 5.773 10.538 1.00 77.31 105 PRO A C 1
ATOM 834 O O . PRO A 1 105 ? -5.887 5.762 11.336 1.00 77.31 105 PRO A O 1
ATOM 837 N N . ARG A 1 106 ? -7.177 6.857 9.854 1.00 73.75 106 ARG A N 1
ATOM 838 C CA . ARG A 1 106 ? -6.347 8.055 9.720 1.00 73.75 106 ARG A CA 1
ATOM 839 C C . ARG A 1 106 ? -6.317 8.871 11.017 1.00 73.75 106 ARG A C 1
ATOM 841 O O . ARG A 1 106 ? -7.361 9.151 11.612 1.00 73.75 106 ARG A O 1
ATOM 848 N N . THR A 1 107 ? -5.121 9.285 11.428 1.00 71.38 107 THR A N 1
ATOM 849 C CA . THR A 1 107 ? -4.889 10.275 12.498 1.00 71.38 107 THR A CA 1
ATOM 850 C C . THR A 1 107 ? -4.276 11.571 11.983 1.00 71.38 107 THR A C 1
ATOM 852 O O . THR A 1 107 ? -4.559 12.617 12.557 1.00 71.38 107 THR A O 1
ATOM 855 N N . SER A 1 108 ? -3.491 11.515 10.906 1.00 85.31 108 SER A N 1
ATOM 856 C CA . SER A 1 108 ? -2.802 12.656 10.295 1.00 85.31 108 SER A CA 1
ATOM 857 C C . SER A 1 108 ? -2.926 12.640 8.771 1.00 85.31 108 SER A C 1
ATOM 859 O O . SER A 1 108 ? -3.106 11.585 8.161 1.00 85.31 108 SER A O 1
ATOM 861 N N . ASN A 1 109 ? -2.786 13.819 8.160 1.00 89.00 109 ASN A N 1
ATOM 862 C CA . ASN A 1 109 ? -2.717 13.975 6.702 1.00 89.00 109 ASN A CA 1
ATOM 863 C C . ASN A 1 109 ? -1.352 13.538 6.140 1.00 89.00 109 ASN A C 1
ATOM 865 O O . ASN A 1 109 ? -1.223 13.221 4.962 1.00 89.00 109 ASN A O 1
ATOM 869 N N . THR A 1 110 ? -0.333 13.481 6.994 1.00 90.75 110 THR A N 1
ATOM 870 C CA . THR A 1 110 ? 1.005 12.984 6.681 1.00 90.75 110 THR A CA 1
ATOM 871 C C . THR A 1 110 ? 1.118 11.506 7.039 1.00 90.75 110 THR A C 1
ATOM 873 O O . THR A 1 110 ? 0.932 11.113 8.193 1.00 90.75 110 THR A O 1
ATOM 876 N N . ILE A 1 111 ? 1.448 10.683 6.049 1.00 91.81 111 ILE A N 1
ATOM 877 C CA . ILE A 1 111 ? 1.724 9.255 6.194 1.00 91.81 111 ILE A CA 1
ATOM 878 C C . ILE A 1 111 ? 3.238 9.077 6.194 1.00 91.81 111 ILE A C 1
ATOM 880 O O . ILE A 1 111 ? 3.905 9.440 5.230 1.00 91.81 111 ILE A O 1
ATOM 884 N N . SER A 1 112 ? 3.801 8.527 7.268 1.00 93.00 112 SER A N 1
ATOM 885 C CA . SER A 1 112 ? 5.256 8.378 7.407 1.00 93.00 112 SER A CA 1
ATOM 886 C C . SER A 1 112 ? 5.847 7.424 6.371 1.00 93.00 112 SER A C 1
ATOM 888 O O . SER A 1 112 ? 6.845 7.752 5.727 1.00 93.00 112 SER A O 1
ATOM 890 N N . GLU A 1 113 ? 5.225 6.256 6.211 1.00 93.88 113 GLU A N 1
ATOM 891 C CA . GLU A 1 113 ? 5.694 5.190 5.336 1.00 93.88 113 GLU A CA 1
ATOM 892 C C . GLU A 1 113 ? 4.522 4.418 4.716 1.00 93.88 113 GLU A C 1
ATOM 894 O O . GLU A 1 113 ? 3.579 4.032 5.410 1.00 93.88 113 GLU A O 1
ATOM 899 N N . VAL A 1 114 ? 4.602 4.184 3.405 1.00 94.44 114 VAL A N 1
ATOM 900 C CA . VAL A 1 114 ? 3.731 3.276 2.654 1.00 94.44 114 VAL A CA 1
ATOM 901 C C . VAL A 1 114 ? 4.603 2.192 2.036 1.00 94.44 114 VAL A C 1
ATOM 903 O O . VAL A 1 114 ? 5.465 2.488 1.211 1.00 94.44 114 VAL A O 1
ATOM 906 N N . LEU A 1 115 ? 4.367 0.941 2.420 1.00 94.75 115 LEU A N 1
ATOM 907 C CA . LEU A 1 115 ? 5.021 -0.233 1.856 1.00 94.75 115 LEU A CA 1
ATOM 908 C C . LEU A 1 115 ? 4.183 -0.795 0.706 1.00 94.75 115 LEU A C 1
ATOM 910 O O . LEU A 1 115 ? 3.081 -1.289 0.915 1.00 94.75 115 LEU A O 1
ATOM 914 N N . VAL A 1 116 ? 4.719 -0.760 -0.504 1.00 93.31 116 VAL A N 1
ATOM 915 C CA . VAL A 1 116 ? 4.149 -1.360 -1.707 1.00 93.31 116 VAL A CA 1
ATOM 916 C C . VAL A 1 116 ? 4.876 -2.668 -1.987 1.00 93.31 116 VAL A C 1
ATOM 918 O O . VAL A 1 116 ? 6.035 -2.655 -2.386 1.00 93.31 116 VAL A O 1
ATOM 921 N N . LYS A 1 117 ? 4.205 -3.799 -1.786 1.00 92.06 117 LYS A N 1
ATOM 922 C CA . LYS A 1 117 ? 4.690 -5.121 -2.185 1.00 92.06 117 LYS A CA 1
ATOM 923 C C . LYS A 1 117 ? 4.267 -5.378 -3.617 1.00 92.06 117 LYS A C 1
ATOM 925 O O . LYS A 1 117 ? 3.076 -5.359 -3.911 1.00 92.06 117 LYS A O 1
ATOM 930 N N . LEU A 1 118 ? 5.220 -5.599 -4.506 1.00 89.00 118 LEU A N 1
ATOM 931 C CA . LEU A 1 118 ? 4.931 -5.814 -5.913 1.00 89.00 118 LEU A CA 1
ATOM 932 C C . LEU A 1 118 ? 4.986 -7.300 -6.242 1.00 89.00 118 LEU A C 1
ATOM 934 O O . LEU A 1 118 ? 6.004 -7.952 -6.040 1.00 89.00 118 LEU A O 1
ATOM 938 N N . ARG A 1 119 ? 3.893 -7.840 -6.775 1.00 87.06 119 ARG A N 1
ATOM 939 C CA . ARG A 1 119 ? 3.814 -9.238 -7.203 1.00 87.06 119 ARG A CA 1
ATOM 940 C C . ARG A 1 119 ? 3.586 -9.312 -8.700 1.00 87.06 119 ARG A C 1
ATOM 942 O O . ARG A 1 119 ? 2.789 -8.559 -9.246 1.00 87.06 119 ARG A O 1
ATOM 949 N N . LEU A 1 120 ? 4.258 -10.247 -9.353 1.00 81.19 120 LEU A N 1
ATOM 950 C CA . LEU A 1 120 ? 4.056 -10.557 -10.764 1.00 81.19 120 LEU A CA 1
ATOM 951 C C . LEU A 1 120 ? 3.283 -11.875 -10.849 1.00 81.19 120 LEU A C 1
ATOM 953 O O . LEU A 1 120 ? 3.652 -12.844 -10.187 1.00 81.19 120 LEU A O 1
ATOM 957 N N . ALA A 1 121 ? 2.207 -11.920 -11.632 1.00 80.62 121 ALA A N 1
ATOM 958 C CA . ALA A 1 121 ? 1.468 -13.151 -11.897 1.00 80.62 121 ALA A CA 1
ATOM 959 C C . ALA A 1 121 ? 1.214 -13.333 -13.389 1.00 80.62 121 ALA A C 1
ATOM 961 O O . ALA A 1 121 ? 0.602 -12.487 -14.036 1.00 80.62 121 ALA A O 1
ATOM 962 N N . GLY A 1 122 ? 1.632 -14.483 -13.911 1.00 69.31 122 GLY A N 1
ATOM 963 C CA . GLY A 1 122 ? 1.554 -14.786 -15.333 1.00 69.31 122 GLY A CA 1
ATOM 964 C C . GLY A 1 122 ? 2.611 -14.029 -16.135 1.00 69.31 122 GLY A C 1
ATOM 965 O O . GLY A 1 122 ? 2.759 -12.813 -16.024 1.00 69.31 122 GLY A O 1
ATOM 966 N N . VAL A 1 123 ? 3.345 -14.760 -16.968 1.00 62.12 123 VAL A N 1
ATOM 967 C CA . VAL A 1 123 ? 4.148 -14.171 -18.043 1.00 62.12 123 VAL A CA 1
ATOM 968 C C . VAL A 1 123 ? 3.348 -14.353 -19.320 1.00 62.12 123 VAL A C 1
ATOM 970 O O . VAL A 1 123 ? 2.772 -15.422 -19.543 1.00 62.12 123 VAL A O 1
ATOM 973 N N . TYR A 1 124 ? 3.284 -13.309 -20.143 1.00 57.72 124 TYR A N 1
ATOM 974 C CA . TYR A 1 124 ? 2.628 -13.381 -21.441 1.00 57.72 124 TYR A CA 1
ATOM 975 C C . TYR A 1 124 ? 3.298 -14.477 -22.282 1.00 57.72 124 TYR A C 1
ATOM 977 O O . TYR A 1 124 ? 4.394 -14.297 -22.813 1.00 57.72 124 TYR A O 1
ATOM 985 N N . SER A 1 125 ? 2.661 -15.644 -22.382 1.00 55.53 125 SER A N 1
ATOM 986 C CA . SER A 1 125 ? 3.129 -16.699 -23.271 1.00 55.53 125 SER A CA 1
ATOM 987 C C . SER A 1 125 ? 2.667 -16.353 -24.681 1.00 55.53 125 SER A C 1
ATOM 989 O O . SER A 1 125 ? 1.474 -16.427 -24.980 1.00 55.53 125 SER A O 1
ATOM 991 N N . ARG A 1 126 ? 3.617 -16.006 -25.561 1.00 53.09 126 ARG A N 1
ATOM 992 C CA . ARG A 1 126 ? 3.393 -15.755 -27.003 1.00 53.09 126 ARG A CA 1
ATOM 993 C C . ARG A 1 126 ? 2.710 -16.921 -27.745 1.00 53.09 126 ARG A C 1
ATOM 995 O O . ARG A 1 126 ? 2.429 -16.802 -28.930 1.00 53.09 126 ARG A O 1
ATOM 1002 N N . ILE A 1 127 ? 2.470 -18.053 -27.080 1.00 54.12 127 ILE A N 1
ATOM 1003 C CA . ILE A 1 127 ? 1.846 -19.249 -27.657 1.00 54.12 127 ILE A CA 1
ATOM 1004 C C . ILE A 1 127 ? 0.373 -19.000 -28.026 1.00 54.12 127 ILE A C 1
ATOM 1006 O O . ILE A 1 127 ? -0.154 -19.669 -28.912 1.00 54.12 127 ILE A O 1
ATOM 1010 N N . LEU A 1 128 ? -0.295 -18.017 -27.415 1.00 51.34 128 LEU A N 1
ATOM 1011 C CA . LEU A 1 128 ? -1.626 -17.599 -27.853 1.00 51.34 128 LEU A CA 1
ATOM 1012 C C . LEU A 1 128 ? -1.472 -16.563 -28.970 1.00 51.34 128 LEU A C 1
ATOM 1014 O O . LEU A 1 128 ? -0.957 -15.475 -28.747 1.00 51.34 128 LEU A O 1
ATOM 1018 N N . SER A 1 129 ? -1.922 -16.935 -30.165 1.00 47.59 129 SER A N 1
ATOM 1019 C CA . SER A 1 129 ? -1.779 -16.316 -31.492 1.00 47.59 129 SER A CA 1
ATOM 1020 C C . SER A 1 129 ? -2.351 -14.895 -31.674 1.00 47.59 129 SER A C 1
ATOM 1022 O O . SER A 1 129 ? -2.799 -14.533 -32.761 1.00 47.59 129 SER A O 1
ATOM 1024 N N . SER A 1 130 ? -2.347 -14.070 -30.628 1.00 51.03 130 SER A N 1
ATOM 1025 C CA . SER A 1 130 ? -2.679 -12.652 -30.701 1.00 51.03 130 SER A CA 1
ATOM 1026 C C . SER A 1 130 ? -1.400 -11.824 -30.893 1.00 51.03 130 SER A C 1
ATOM 1028 O O . SER A 1 130 ? -0.457 -11.985 -30.122 1.00 51.03 130 SER A O 1
ATOM 1030 N N . PRO A 1 131 ? -1.345 -10.900 -31.866 1.00 55.78 131 PRO A N 1
ATOM 1031 C CA . PRO A 1 131 ? -0.175 -10.058 -32.135 1.00 55.78 131 PRO A CA 1
ATOM 1032 C C . PRO A 1 131 ? 0.058 -8.952 -31.085 1.00 55.78 131 PRO A C 1
ATOM 1034 O O . PRO A 1 131 ? 0.809 -8.009 -31.336 1.00 55.78 131 PRO A O 1
ATOM 1037 N N . MET A 1 132 ? -0.581 -9.012 -29.911 1.00 54.59 132 MET A N 1
ATOM 1038 C CA . MET A 1 132 ? -0.331 -8.025 -28.863 1.00 54.59 132 MET A CA 1
ATOM 1039 C C . MET A 1 132 ? 1.020 -8.296 -28.200 1.00 54.59 132 MET A C 1
ATOM 1041 O O . MET A 1 132 ? 1.203 -9.282 -27.494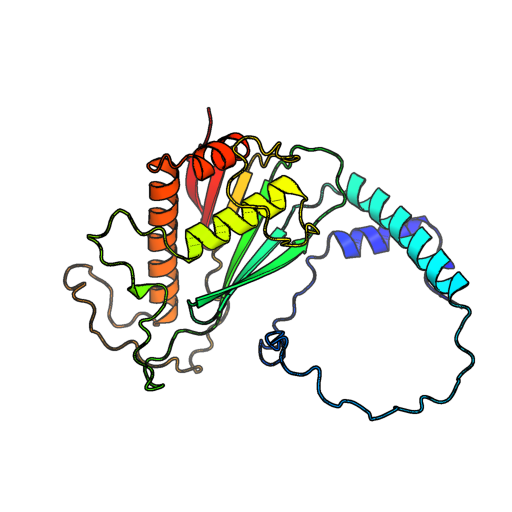 1.00 54.59 132 MET A O 1
ATOM 1045 N N . LEU A 1 133 ? 1.973 -7.395 -28.432 1.00 55.56 133 LEU A N 1
ATOM 1046 C CA . LEU A 1 133 ? 3.274 -7.408 -27.771 1.00 55.56 133 LEU A CA 1
ATOM 1047 C C . LEU A 1 133 ? 3.103 -7.380 -26.236 1.00 55.56 133 LEU A C 1
ATOM 1049 O O . LEU A 1 133 ? 2.255 -6.624 -25.749 1.00 55.56 133 LEU A O 1
ATOM 1053 N N . PRO A 1 134 ? 3.910 -8.152 -25.479 1.00 58.16 134 PRO A N 1
ATOM 1054 C CA . PRO A 1 134 ? 3.929 -8.104 -24.019 1.00 58.16 134 PRO A CA 1
ATOM 1055 C C . PRO A 1 134 ? 4.054 -6.663 -23.513 1.00 58.16 134 PRO A C 1
ATOM 1057 O O . PRO A 1 134 ? 4.837 -5.878 -24.062 1.00 58.16 134 PRO A O 1
ATOM 1060 N N . GLY A 1 135 ? 3.303 -6.309 -22.467 1.00 56.75 135 GLY A N 1
ATOM 1061 C CA . GLY A 1 135 ? 3.211 -4.934 -21.968 1.00 56.75 135 GLY A CA 1
ATOM 1062 C C . GLY A 1 135 ? 4.559 -4.323 -21.570 1.00 56.75 135 GLY A C 1
ATOM 1063 O O . GLY A 1 135 ? 4.759 -3.126 -21.776 1.00 56.75 135 GLY A O 1
ATOM 1064 N N . PHE A 1 136 ? 5.519 -5.132 -21.103 1.00 58.56 136 PHE A N 1
ATOM 1065 C CA . PHE A 1 136 ? 6.869 -4.653 -20.777 1.00 58.56 136 PHE A CA 1
ATOM 1066 C C . PHE A 1 136 ? 7.811 -4.552 -21.986 1.00 58.56 136 PHE A C 1
ATOM 1068 O O . PHE A 1 136 ? 8.810 -3.842 -21.919 1.00 58.56 136 PHE A O 1
ATOM 1075 N N . THR A 1 137 ? 7.498 -5.211 -23.107 1.00 52.22 137 THR A N 1
ATOM 1076 C CA . THR A 1 137 ? 8.351 -5.213 -24.315 1.00 52.22 137 THR A CA 1
ATOM 1077 C C . THR A 1 137 ? 8.112 -4.036 -25.255 1.00 52.22 137 THR A C 1
ATOM 1079 O O . THR A 1 137 ? 8.906 -3.824 -26.165 1.00 52.22 137 THR A O 1
ATOM 1082 N N . LYS A 1 138 ? 7.073 -3.222 -25.021 1.00 53.69 138 LYS A N 1
ATOM 1083 C CA . LYS A 1 138 ? 6.878 -1.957 -25.753 1.00 53.69 138 LYS A CA 1
ATOM 1084 C C . LYS A 1 138 ? 7.922 -0.885 -25.419 1.00 53.69 138 LYS A C 1
ATOM 1086 O O . LYS A 1 138 ? 7.903 0.176 -26.025 1.00 53.69 138 LYS A O 1
ATOM 1091 N N . PHE A 1 139 ? 8.840 -1.160 -24.494 1.00 51.91 139 PHE A N 1
ATOM 1092 C CA . PHE A 1 139 ? 10.017 -0.333 -24.275 1.00 51.91 139 PHE A CA 1
ATOM 1093 C C . PHE A 1 139 ? 11.017 -0.516 -25.415 1.00 51.91 139 PHE A C 1
ATOM 1095 O O . PHE A 1 139 ? 11.991 -1.259 -25.291 1.00 51.91 139 PHE A O 1
ATOM 1102 N N . ALA A 1 140 ? 10.794 0.185 -26.525 1.00 52.12 140 ALA A N 1
ATOM 1103 C CA . ALA A 1 140 ? 11.896 0.495 -27.414 1.00 52.12 140 ALA A CA 1
ATOM 1104 C C . ALA A 1 140 ? 12.885 1.373 -26.619 1.00 52.12 140 ALA A C 1
ATOM 1106 O O . ALA A 1 140 ? 12.471 2.379 -26.044 1.00 52.12 140 ALA A O 1
ATOM 1107 N N . PRO A 1 141 ? 14.182 1.026 -26.549 1.00 50.53 141 PRO A N 1
ATOM 1108 C CA . PRO A 1 141 ? 15.178 1.783 -25.783 1.00 50.53 141 PRO A CA 1
ATOM 1109 C C . PRO A 1 141 ? 15.378 3.233 -26.260 1.00 50.53 141 PRO A C 1
ATOM 1111 O O . PRO A 1 141 ? 16.093 3.977 -25.598 1.00 50.53 141 PRO A O 1
ATOM 1114 N N . ASN A 1 142 ? 14.746 3.620 -27.371 1.00 55.25 142 ASN A N 1
ATOM 1115 C CA . ASN A 1 142 ? 14.964 4.885 -28.065 1.00 55.25 142 ASN A CA 1
ATOM 1116 C C . ASN A 1 142 ? 13.739 5.823 -28.027 1.00 55.25 142 ASN A C 1
ATOM 1118 O O . ASN A 1 142 ? 13.819 6.921 -28.565 1.00 55.25 142 ASN A O 1
ATOM 1122 N N . GLU A 1 143 ? 12.611 5.413 -27.434 1.00 57.34 143 GLU A N 1
ATOM 1123 C CA . GLU A 1 143 ? 11.436 6.281 -27.262 1.00 57.34 143 GLU A CA 1
ATOM 1124 C C . GLU A 1 143 ? 11.407 6.809 -25.823 1.00 57.34 143 GLU A C 1
ATOM 1126 O O . GLU A 1 143 ? 10.831 6.199 -24.924 1.00 57.34 143 GLU A O 1
ATOM 1131 N N . GLU A 1 144 ? 12.076 7.941 -25.598 1.00 55.94 144 GLU A N 1
ATOM 1132 C CA . GLU A 1 144 ? 12.198 8.593 -24.284 1.00 55.94 144 GLU A CA 1
ATOM 1133 C C . GLU A 1 144 ? 10.859 9.127 -23.726 1.00 55.94 144 GLU A C 1
ATOM 1135 O O . GLU A 1 144 ? 10.762 9.411 -22.531 1.00 55.94 144 GLU A O 1
ATOM 1140 N N . ASP A 1 145 ? 9.806 9.190 -24.548 1.00 54.09 145 ASP A N 1
ATOM 1141 C CA . ASP A 1 145 ? 8.568 9.910 -24.220 1.00 54.09 145 ASP A CA 1
ATOM 1142 C C . ASP A 1 145 ? 7.379 9.032 -23.803 1.00 54.09 145 ASP A C 1
ATOM 1144 O O . ASP A 1 145 ? 6.415 9.534 -23.217 1.00 54.09 145 ASP A O 1
ATOM 1148 N N . ILE A 1 146 ? 7.414 7.714 -24.035 1.00 55.84 146 ILE A N 1
ATOM 1149 C CA . ILE A 1 146 ? 6.302 6.844 -23.632 1.00 55.84 146 ILE A CA 1
ATOM 1150 C C . ILE A 1 146 ? 6.596 6.258 -22.256 1.00 55.84 146 ILE A C 1
ATOM 1152 O O . ILE A 1 146 ? 7.121 5.158 -22.085 1.00 55.84 146 ILE A O 1
ATOM 1156 N N . LEU A 1 147 ? 6.201 7.035 -21.252 1.00 58.47 147 LEU A N 1
ATOM 1157 C CA . LEU A 1 147 ? 5.808 6.565 -19.931 1.00 58.47 147 LEU A CA 1
ATOM 1158 C C . LEU A 1 147 ? 5.316 5.108 -19.970 1.00 58.47 147 LEU A C 1
ATOM 1160 O O . LEU A 1 147 ? 4.369 4.809 -20.704 1.00 58.47 147 LEU A O 1
ATOM 1164 N N . SER A 1 148 ? 5.897 4.203 -19.162 1.00 68.06 148 SER A N 1
ATOM 1165 C CA . SER A 1 148 ? 5.332 2.849 -19.095 1.00 68.06 148 SER A CA 1
ATOM 1166 C C . SER A 1 148 ? 3.850 2.979 -18.745 1.00 68.06 148 SER A C 1
ATOM 1168 O O . SER A 1 148 ? 3.516 3.698 -17.796 1.00 68.06 148 SER A O 1
ATOM 1170 N N . PRO A 1 149 ? 2.948 2.262 -19.437 1.00 70.94 149 PRO A N 1
ATOM 1171 C CA . PRO A 1 149 ? 1.546 2.181 -19.033 1.00 70.94 149 PRO A CA 1
ATOM 1172 C C . PRO A 1 149 ? 1.400 1.836 -17.543 1.00 70.94 149 PRO A C 1
ATOM 1174 O O . PRO A 1 149 ? 0.472 2.276 -16.866 1.00 70.94 149 PRO A O 1
ATOM 1177 N N . PHE A 1 150 ? 2.377 1.104 -17.003 1.00 73.88 150 PHE A N 1
ATOM 1178 C CA . PHE A 1 150 ? 2.515 0.866 -15.579 1.00 73.88 150 PHE A CA 1
ATOM 1179 C C . PHE A 1 150 ? 2.829 2.114 -14.751 1.00 73.88 150 PHE A C 1
ATOM 1181 O O . PHE A 1 150 ? 2.135 2.343 -13.770 1.00 73.88 150 PHE A O 1
ATOM 1188 N N . ALA A 1 151 ? 3.853 2.903 -15.087 1.00 75.62 151 ALA A N 1
ATOM 1189 C CA . ALA A 1 151 ? 4.227 4.095 -14.330 1.00 75.62 151 ALA A CA 1
ATOM 1190 C C . ALA A 1 151 ? 3.080 5.108 -14.324 1.00 75.62 151 ALA A C 1
ATOM 1192 O O . ALA A 1 151 ? 2.789 5.668 -13.271 1.00 75.62 151 ALA A O 1
ATOM 1193 N N . GLN A 1 152 ? 2.360 5.253 -15.443 1.00 77.12 152 GLN A N 1
ATOM 1194 C CA . GLN A 1 152 ? 1.110 6.021 -15.496 1.00 77.12 152 GLN A CA 1
ATOM 1195 C C . GLN A 1 152 ? 0.057 5.458 -14.546 1.00 77.12 152 GLN A C 1
ATOM 1197 O O . GLN A 1 152 ? -0.512 6.192 -13.745 1.00 77.12 152 GLN A O 1
ATOM 1202 N N . SER A 1 153 ? -0.186 4.148 -14.595 1.00 80.75 153 SER A N 1
ATOM 1203 C CA . SER A 1 153 ? -1.187 3.503 -13.742 1.00 80.75 153 SER A CA 1
ATOM 1204 C C . SER A 1 153 ? -0.825 3.581 -12.254 1.00 80.75 153 SER A C 1
ATOM 1206 O O . SER A 1 153 ? -1.699 3.788 -11.414 1.00 80.75 153 SER A O 1
ATOM 1208 N N . LEU A 1 154 ? 0.459 3.461 -11.912 1.00 81.69 154 LEU A N 1
ATOM 1209 C CA . LEU A 1 154 ? 0.973 3.608 -10.554 1.00 81.69 154 LEU A CA 1
ATOM 1210 C C . LEU A 1 154 ? 0.867 5.060 -10.083 1.00 81.69 154 LEU A C 1
ATOM 1212 O O . LEU A 1 154 ? 0.382 5.300 -8.981 1.00 81.69 154 LEU A O 1
ATOM 1216 N N . ALA A 1 155 ? 1.271 6.025 -10.909 1.00 82.25 155 ALA A N 1
ATOM 1217 C CA . ALA A 1 155 ? 1.122 7.446 -10.610 1.00 82.25 155 ALA A CA 1
ATOM 1218 C C . ALA A 1 155 ? -0.355 7.813 -10.417 1.00 82.25 155 ALA A C 1
ATOM 1220 O O . ALA A 1 155 ? -0.697 8.497 -9.455 1.00 82.25 155 ALA A O 1
ATOM 1221 N N . HIS A 1 156 ? -1.244 7.290 -11.265 1.00 83.50 156 HIS A N 1
ATOM 1222 C CA . HIS A 1 156 ? -2.686 7.466 -11.141 1.00 83.50 156 HIS A CA 1
ATOM 1223 C C . HIS A 1 156 ? -3.228 6.864 -9.840 1.00 83.50 156 HIS A C 1
ATOM 1225 O O . HIS A 1 156 ? -3.961 7.527 -9.110 1.00 83.50 156 HIS A O 1
ATOM 1231 N N . LEU A 1 157 ? -2.823 5.638 -9.498 1.00 85.50 157 LEU A N 1
ATOM 1232 C CA . LEU A 1 157 ? -3.188 4.997 -8.236 1.00 85.50 157 LEU A CA 1
ATOM 1233 C C . LEU A 1 157 ? -2.741 5.832 -7.036 1.00 85.50 157 LEU A C 1
ATOM 1235 O O . LEU A 1 157 ? -3.538 6.083 -6.129 1.00 85.50 157 LEU A O 1
ATOM 1239 N N . LEU A 1 158 ? -1.478 6.265 -7.026 1.00 86.69 158 LEU A N 1
ATOM 1240 C CA . LEU A 1 158 ? -0.926 7.092 -5.956 1.00 86.69 158 LEU A CA 1
ATOM 1241 C C . LEU A 1 158 ? -1.655 8.432 -5.877 1.00 86.69 158 LEU A C 1
ATOM 1243 O O . LEU A 1 158 ? -1.988 8.865 -4.781 1.00 86.69 158 LEU A O 1
ATOM 1247 N N . ARG A 1 159 ? -1.996 9.047 -7.012 1.00 85.50 159 ARG A N 1
ATOM 1248 C CA . ARG A 1 159 ? -2.820 10.259 -7.069 1.00 85.50 159 ARG A CA 1
ATOM 1249 C C . ARG A 1 159 ? -4.188 10.026 -6.434 1.00 85.50 159 ARG A C 1
ATOM 1251 O O . ARG A 1 159 ? -4.554 10.759 -5.524 1.00 85.50 159 ARG A O 1
ATOM 1258 N N . CYS A 1 160 ? -4.927 8.991 -6.836 1.00 84.12 160 CYS A N 1
ATOM 1259 C CA . CYS A 1 160 ? -6.223 8.659 -6.229 1.00 84.12 160 CYS A CA 1
ATOM 1260 C C . CYS A 1 160 ? -6.111 8.453 -4.712 1.00 84.12 160 CYS A C 1
ATOM 1262 O O . CYS A 1 160 ? -6.962 8.926 -3.952 1.00 84.12 160 CYS A O 1
ATOM 1264 N N . PHE A 1 161 ? -5.033 7.802 -4.268 1.00 86.94 161 PHE A N 1
ATOM 1265 C CA . PHE A 1 161 ? -4.737 7.637 -2.853 1.00 86.94 161 PHE A CA 1
ATOM 1266 C C . PHE A 1 161 ? -4.423 8.969 -2.157 1.00 86.94 161 PHE A C 1
ATOM 1268 O O . PHE A 1 161 ? -4.953 9.237 -1.086 1.00 86.94 161 PHE A O 1
ATOM 1275 N N . LEU A 1 162 ? -3.626 9.851 -2.748 1.00 86.75 162 LEU A N 1
ATOM 1276 C CA . LEU A 1 162 ? -3.313 11.149 -2.147 1.00 86.75 162 LEU A CA 1
ATOM 1277 C C . LEU A 1 162 ? -4.515 12.112 -2.138 1.00 86.75 162 LEU A C 1
ATOM 1279 O O . LEU A 1 162 ? -4.550 13.041 -1.333 1.00 86.75 162 LEU A O 1
ATOM 1283 N N . LEU A 1 163 ? -5.513 11.881 -2.994 1.00 86.44 163 LEU A N 1
ATOM 1284 C CA . LEU A 1 163 ? -6.736 12.682 -3.060 1.00 86.44 163 LEU A CA 1
ATOM 1285 C C . LEU A 1 163 ? -7.803 12.260 -2.045 1.00 86.44 163 LEU A C 1
ATOM 1287 O O . LEU A 1 163 ? -8.363 13.115 -1.369 1.00 86.44 163 LEU A O 1
ATOM 1291 N N . GLY A 1 164 ? -8.093 10.961 -1.917 1.00 81.88 164 GLY A N 1
ATOM 1292 C CA . GLY A 1 164 ? -9.173 10.469 -1.038 1.00 81.88 164 GLY A CA 1
ATOM 1293 C C . GLY A 1 164 ? -8.783 9.292 -0.134 1.00 81.88 164 GLY A C 1
ATOM 1294 O O . GLY A 1 164 ? -9.590 8.795 0.663 1.00 81.88 164 GLY A O 1
ATOM 1295 N N . GLY A 1 165 ? -7.532 8.845 -0.219 1.00 82.81 165 GLY A N 1
ATOM 1296 C CA . GLY A 1 165 ? -6.975 7.667 0.445 1.00 82.81 165 GLY A CA 1
ATOM 1297 C C . GLY A 1 165 ? -7.498 6.340 -0.109 1.00 82.81 165 GLY A C 1
ATOM 1298 O O . GLY A 1 165 ? -8.082 6.282 -1.185 1.00 82.81 165 GLY A O 1
ATOM 1299 N N . ALA A 1 166 ? -7.279 5.247 0.628 1.00 76.50 166 ALA A N 1
ATOM 1300 C CA . ALA A 1 166 ? -7.469 3.877 0.126 1.00 76.50 166 ALA A CA 1
ATOM 1301 C C . ALA A 1 166 ? -8.895 3.521 -0.335 1.00 76.50 166 ALA A C 1
ATOM 1303 O O . ALA A 1 166 ? -9.064 2.630 -1.160 1.00 76.50 166 ALA A O 1
ATOM 1304 N N . ALA A 1 167 ? -9.908 4.202 0.209 1.00 70.50 167 ALA A N 1
ATOM 1305 C CA . ALA A 1 167 ? -11.317 3.997 -0.126 1.00 70.50 167 ALA A CA 1
ATOM 1306 C C . ALA A 1 167 ? -11.832 4.982 -1.184 1.00 70.50 167 ALA A C 1
ATOM 1308 O O . ALA A 1 167 ? -13.020 4.958 -1.499 1.00 70.50 167 ALA A O 1
ATOM 1309 N N . SER A 1 168 ? -10.968 5.865 -1.701 1.00 70.94 168 SER A N 1
ATOM 1310 C CA . SER A 1 168 ? -11.339 6.749 -2.798 1.00 70.94 168 SER A CA 1
ATOM 1311 C C . SER A 1 168 ? -11.696 5.873 -3.987 1.00 70.94 168 SER A C 1
ATOM 1313 O O . SER A 1 168 ? -10.828 5.228 -4.579 1.00 70.94 168 SER A O 1
ATOM 1315 N N . ALA A 1 169 ? -12.990 5.790 -4.294 1.00 55.25 169 ALA A N 1
ATOM 1316 C CA . ALA A 1 169 ? -13.422 5.190 -5.536 1.00 55.25 169 ALA A CA 1
ATOM 1317 C C . ALA A 1 169 ? -12.700 5.942 -6.654 1.00 55.25 169 ALA A C 1
ATOM 1319 O O . ALA A 1 169 ? -12.606 7.170 -6.619 1.00 55.25 169 ALA A O 1
ATOM 1320 N N . SER A 1 170 ? -12.182 5.210 -7.634 1.00 51.81 170 SER A N 1
ATOM 1321 C CA . SER A 1 170 ? -11.663 5.764 -8.878 1.00 51.81 170 SER A CA 1
ATOM 1322 C C . SER A 1 170 ? -12.819 6.372 -9.683 1.00 51.81 170 SER A C 1
ATOM 1324 O O . SER A 1 170 ? -13.130 5.930 -10.786 1.00 51.81 170 SER A O 1
ATOM 1326 N N . SER A 1 171 ? -13.537 7.347 -9.129 1.00 47.69 171 SER A N 1
ATOM 1327 C CA . SER A 1 171 ? -14.300 8.270 -9.941 1.00 47.69 171 SER A CA 1
ATOM 1328 C C . SER A 1 171 ? -13.242 9.050 -10.691 1.00 47.69 171 SER A C 1
ATOM 1330 O O . SER A 1 171 ? -12.544 9.847 -10.068 1.00 47.69 171 SER A O 1
ATOM 1332 N N . HIS A 1 172 ? -13.071 8.729 -11.975 1.00 46.53 172 HIS A N 1
ATOM 1333 C CA . HIS A 1 172 ? -12.294 9.497 -12.940 1.00 46.53 172 HIS A CA 1
ATOM 1334 C C . HIS A 1 172 ? -12.461 10.987 -12.607 1.00 46.53 172 HIS A C 1
ATOM 1336 O O . HIS A 1 172 ? -13.521 11.550 -12.896 1.00 46.53 172 HIS A O 1
ATOM 1342 N N . PRO A 1 173 ? -11.492 11.634 -11.934 1.00 45.59 173 PRO A N 1
ATOM 1343 C CA . PRO A 1 173 ? -11.562 13.068 -11.797 1.00 45.59 173 PRO A CA 1
ATOM 1344 C C . PRO A 1 173 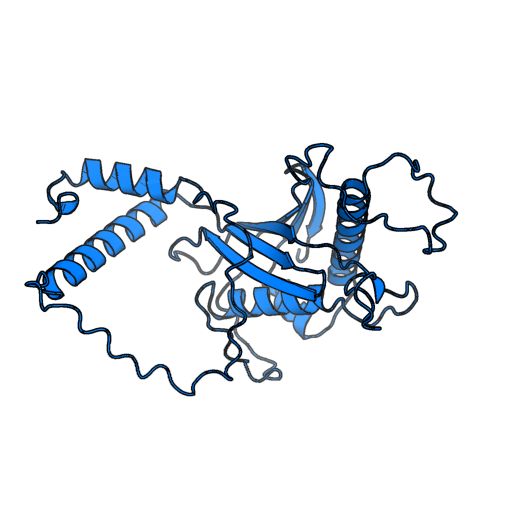? -11.359 13.585 -13.216 1.00 45.59 173 PRO A C 1
ATOM 1346 O O . PRO A 1 173 ? -10.519 13.052 -13.947 1.00 45.59 173 PRO A O 1
ATOM 1349 N N . ALA A 1 174 ? -12.145 14.577 -13.623 1.00 45.94 174 ALA A N 1
ATOM 1350 C CA . ALA A 1 174 ? -11.836 15.360 -14.807 1.00 45.94 174 ALA A CA 1
ATOM 1351 C C . ALA A 1 174 ? -10.335 15.699 -14.756 1.00 45.94 174 ALA A C 1
ATOM 1353 O O . ALA A 1 174 ? -9.873 16.353 -13.823 1.00 45.94 174 ALA A O 1
ATOM 1354 N N . VAL A 1 175 ? -9.576 15.138 -15.699 1.00 50.47 175 VAL A N 1
ATOM 1355 C CA . VAL A 1 175 ? -8.105 15.014 -15.688 1.00 50.47 175 VAL A CA 1
ATOM 1356 C C . VAL A 1 175 ? -7.389 16.376 -15.703 1.00 50.47 175 VAL A C 1
ATOM 1358 O O . VAL A 1 175 ? -6.177 16.451 -15.574 1.00 50.47 175 VAL A O 1
ATOM 1361 N N . SER A 1 176 ? -8.126 17.478 -15.767 1.00 55.16 176 SER A N 1
ATOM 1362 C CA . SER A 1 176 ? -7.631 18.780 -16.197 1.00 55.16 176 SER A CA 1
ATOM 1363 C C . SER A 1 176 ? -7.885 19.932 -15.218 1.00 55.16 176 SER A C 1
ATOM 1365 O O . SER A 1 176 ? -7.823 21.085 -15.628 1.00 55.16 176 SER A O 1
ATOM 1367 N N . ALA A 1 177 ? -8.149 19.677 -13.931 1.00 60.25 177 ALA A N 1
ATOM 1368 C CA . ALA A 1 177 ? -8.139 20.752 -12.933 1.00 60.25 177 ALA A CA 1
ATOM 1369 C C . ALA A 1 177 ? -6.706 20.948 -12.377 1.00 60.25 177 ALA A C 1
ATOM 1371 O O . ALA A 1 177 ? -6.255 20.098 -11.610 1.00 60.25 177 ALA A O 1
ATOM 1372 N N . PRO A 1 178 ? -5.992 22.044 -12.709 1.00 61.72 178 PRO A N 1
ATOM 1373 C CA . PRO A 1 178 ? -4.603 22.286 -12.280 1.00 61.72 178 PRO A CA 1
ATOM 1374 C C . PRO A 1 178 ? -4.444 22.589 -10.776 1.00 61.72 178 PRO A C 1
ATOM 1376 O O . PRO A 1 178 ? -3.333 22.714 -10.274 1.00 61.72 178 PRO A O 1
ATOM 1379 N N . ASN A 1 179 ? -5.545 22.676 -10.024 1.00 68.38 179 ASN A N 1
ATOM 1380 C CA . ASN A 1 179 ? -5.553 22.955 -8.586 1.00 68.38 179 ASN A CA 1
ATOM 1381 C C . ASN A 1 179 ? -6.287 21.846 -7.831 1.00 68.38 179 ASN A C 1
ATOM 1383 O O . ASN A 1 179 ? -7.394 22.039 -7.330 1.00 68.38 179 ASN A O 1
ATOM 1387 N N . VAL A 1 180 ? -5.696 20.652 -7.788 1.00 74.88 180 VAL A N 1
ATOM 1388 C CA . VAL A 1 180 ? -6.207 19.603 -6.904 1.00 74.88 180 VAL A CA 1
ATOM 1389 C C . VAL A 1 180 ? -5.453 19.654 -5.582 1.00 74.88 180 VAL A C 1
ATOM 1391 O O . VAL A 1 180 ? -4.272 19.312 -5.526 1.00 74.88 180 VAL A O 1
ATOM 1394 N N . ASP A 1 181 ? -6.148 20.067 -4.523 1.00 80.38 181 ASP A N 1
ATOM 1395 C CA . ASP A 1 181 ? -5.632 20.005 -3.158 1.00 80.38 181 ASP A CA 1
ATOM 1396 C C . ASP A 1 181 ? -5.558 18.543 -2.715 1.00 80.38 181 ASP A C 1
ATOM 1398 O O . ASP A 1 181 ? -6.564 17.901 -2.391 1.00 80.38 181 ASP A O 1
ATOM 1402 N N . TYR A 1 182 ? -4.346 17.993 -2.720 1.00 82.38 182 TYR A N 1
ATOM 1403 C CA . TYR A 1 182 ? -4.104 16.674 -2.158 1.00 82.38 182 TYR A CA 1
ATOM 1404 C C . TYR A 1 182 ? -4.309 16.720 -0.651 1.00 82.38 182 TYR A C 1
ATOM 1406 O O . TYR A 1 182 ? -3.675 17.488 0.072 1.00 82.38 182 TYR A O 1
ATOM 1414 N N . GLN A 1 183 ? -5.187 15.846 -0.173 1.00 86.31 183 GLN A N 1
ATOM 1415 C CA . GLN A 1 183 ? -5.489 15.730 1.247 1.00 86.31 183 GLN A CA 1
ATOM 1416 C C . GLN A 1 183 ? -4.348 15.078 2.030 1.00 86.31 183 GLN A C 1
ATOM 1418 O O . GLN A 1 183 ? -4.271 15.255 3.246 1.00 86.31 183 GLN A O 1
ATOM 1423 N N . TYR A 1 184 ? -3.486 14.315 1.351 1.00 88.69 184 TYR A N 1
ATOM 1424 C CA . TYR A 1 184 ? -2.452 13.510 1.990 1.00 88.69 184 TYR A CA 1
ATOM 1425 C C . TYR A 1 184 ? -1.057 13.793 1.435 1.00 88.69 184 TYR A C 1
ATOM 1427 O O . TYR A 1 184 ? -0.882 14.243 0.302 1.00 88.69 184 TYR A O 1
ATOM 1435 N N . SER A 1 185 ? -0.048 13.485 2.243 1.00 92.19 185 SER A N 1
ATOM 1436 C CA . SER A 1 185 ? 1.347 13.395 1.818 1.00 92.19 185 SER A CA 1
ATOM 1437 C C . SER A 1 185 ? 1.983 12.117 2.354 1.00 92.19 185 SER A C 1
ATOM 1439 O O . SER A 1 185 ? 1.642 11.636 3.435 1.00 92.19 185 SER A O 1
ATOM 1441 N N . ILE A 1 186 ? 2.896 11.542 1.579 1.00 93.81 186 ILE A N 1
ATOM 1442 C CA . ILE A 1 186 ? 3.649 10.336 1.915 1.00 93.81 186 ILE A CA 1
ATOM 1443 C C . ILE A 1 186 ? 5.103 10.743 2.141 1.00 93.81 186 ILE A C 1
ATOM 1445 O O . ILE A 1 186 ? 5.782 11.191 1.223 1.00 93.81 186 ILE A O 1
ATOM 1449 N N . GLY A 1 187 ? 5.610 10.554 3.356 1.00 94.19 187 GLY A N 1
ATOM 1450 C CA . GLY A 1 187 ? 7.014 10.797 3.680 1.00 94.19 187 GLY A CA 1
ATOM 1451 C C . GLY A 1 187 ? 7.935 9.809 2.966 1.00 94.19 187 GLY A C 1
ATOM 1452 O O . GLY A 1 187 ? 8.899 10.213 2.323 1.00 94.19 187 GLY A O 1
ATOM 1453 N N . THR A 1 188 ? 7.621 8.515 3.047 1.00 95.06 188 THR A N 1
ATOM 1454 C CA . THR A 1 188 ? 8.414 7.434 2.449 1.00 95.06 188 THR A CA 1
ATOM 1455 C C . THR A 1 188 ? 7.519 6.460 1.696 1.00 95.06 188 THR A C 1
ATOM 1457 O O . THR A 1 188 ? 6.660 5.822 2.294 1.00 95.06 188 THR A O 1
ATOM 1460 N N . LEU A 1 189 ? 7.743 6.292 0.397 1.00 94.38 189 LEU A N 1
ATOM 1461 C CA . LEU A 1 189 ? 7.152 5.211 -0.384 1.00 94.38 189 LEU A CA 1
ATOM 1462 C C . LEU A 1 189 ? 8.197 4.108 -0.559 1.00 94.38 189 LEU A C 1
ATOM 1464 O O . LEU A 1 189 ? 9.200 4.302 -1.240 1.00 94.38 189 LEU A O 1
ATOM 1468 N N . VAL A 1 190 ? 7.988 2.955 0.060 1.00 94.94 190 VAL A N 1
ATOM 1469 C CA . VAL A 1 190 ? 8.858 1.789 -0.109 1.00 94.94 190 VAL A CA 1
ATOM 1470 C C . VAL A 1 190 ? 8.230 0.879 -1.150 1.00 94.94 190 VAL A C 1
ATOM 1472 O O . VAL A 1 190 ? 7.127 0.404 -0.934 1.00 94.94 190 VAL A O 1
ATOM 1475 N N . ILE A 1 191 ? 8.913 0.611 -2.257 1.00 92.81 191 ILE A N 1
ATOM 1476 C CA . ILE A 1 191 ? 8.484 -0.369 -3.255 1.00 92.81 191 ILE A CA 1
ATOM 1477 C C . ILE A 1 191 ? 9.387 -1.588 -3.120 1.00 92.81 191 ILE A C 1
ATOM 1479 O O . ILE A 1 191 ? 10.576 -1.514 -3.423 1.00 92.81 191 ILE A O 1
ATOM 1483 N N . ASP A 1 192 ? 8.826 -2.686 -2.631 1.00 91.88 192 ASP A N 1
ATOM 1484 C CA . ASP A 1 192 ? 9.522 -3.943 -2.391 1.00 91.88 192 ASP A CA 1
ATOM 1485 C C . ASP A 1 192 ? 9.088 -4.986 -3.417 1.00 91.88 192 ASP A C 1
ATOM 1487 O O . ASP A 1 192 ? 7.900 -5.292 -3.557 1.00 91.88 192 ASP A O 1
ATOM 1491 N N . VAL A 1 193 ? 10.066 -5.514 -4.144 1.00 88.62 193 VAL A N 1
ATOM 1492 C CA . VAL A 1 193 ? 9.881 -6.609 -5.091 1.00 88.62 193 VAL A CA 1
ATOM 1493 C C . VAL A 1 193 ? 10.410 -7.873 -4.412 1.00 88.62 193 VAL A C 1
ATOM 1495 O O . VAL A 1 193 ? 11.625 -8.075 -4.385 1.00 88.62 193 VAL A O 1
ATOM 1498 N N . PRO A 1 194 ? 9.550 -8.710 -3.807 1.00 82.62 194 PRO A N 1
ATOM 1499 C CA . PRO A 1 194 ? 9.975 -10.020 -3.351 1.00 82.62 194 PRO A CA 1
ATOM 1500 C C . PRO A 1 194 ? 10.396 -10.867 -4.554 1.00 82.62 194 PRO A C 1
ATOM 1502 O O . PRO A 1 194 ? 9.679 -10.958 -5.555 1.00 82.62 194 PRO A O 1
ATOM 1505 N N . SER A 1 195 ? 11.541 -11.525 -4.440 1.00 77.25 195 SER A N 1
ATOM 1506 C CA . SER A 1 195 ? 11.870 -12.679 -5.257 1.00 77.25 195 SER A CA 1
ATOM 1507 C C . SER A 1 195 ? 10.786 -13.736 -5.047 1.00 77.25 195 SER A C 1
ATOM 1509 O O . SER A 1 195 ? 10.288 -13.906 -3.929 1.00 77.25 195 SER A O 1
ATOM 1511 N N . PRO A 1 196 ? 10.372 -14.434 -6.114 1.00 67.62 196 PRO A N 1
ATOM 1512 C CA . PRO A 1 196 ? 9.368 -15.482 -6.006 1.00 67.62 196 PRO A CA 1
ATOM 1513 C C . PRO A 1 196 ? 9.835 -16.522 -4.965 1.00 67.62 196 PRO A C 1
ATOM 1515 O O . PRO A 1 196 ? 10.910 -17.093 -5.152 1.00 67.62 196 PRO A O 1
ATOM 1518 N N . PRO A 1 197 ? 9.081 -16.735 -3.864 1.00 56.19 197 PRO A N 1
ATOM 1519 C CA . PRO A 1 197 ? 9.585 -17.445 -2.688 1.00 56.19 197 PRO A CA 1
ATOM 1520 C C . PRO A 1 197 ? 9.826 -18.937 -2.927 1.00 56.19 197 PRO A C 1
ATOM 1522 O O . PRO A 1 197 ? 10.691 -19.498 -2.277 1.00 56.19 197 PRO A O 1
ATOM 1525 N N . ASP A 1 198 ? 9.122 -19.561 -3.872 1.00 44.19 198 ASP A N 1
ATOM 1526 C CA . ASP A 1 198 ? 9.257 -20.983 -4.180 1.00 44.19 198 ASP A CA 1
ATOM 1527 C C . ASP A 1 198 ? 8.771 -21.242 -5.608 1.00 44.19 198 ASP A C 1
ATOM 1529 O O . ASP A 1 198 ? 7.588 -21.484 -5.849 1.00 44.19 198 ASP A O 1
ATOM 1533 N N . LEU A 1 199 ? 9.675 -21.216 -6.580 1.00 46.44 199 LEU A N 1
ATOM 1534 C CA . LEU A 1 199 ? 9.445 -21.981 -7.801 1.00 46.44 199 LEU A CA 1
ATOM 1535 C C . LEU A 1 199 ? 9.998 -23.366 -7.541 1.00 46.44 199 LEU A C 1
ATOM 1537 O O . LEU A 1 199 ? 11.192 -23.606 -7.696 1.00 46.44 199 LEU A O 1
ATOM 1541 N N . LYS A 1 200 ? 9.124 -24.275 -7.107 1.00 42.03 200 LYS A N 1
ATOM 1542 C CA . LYS A 1 200 ? 9.439 -25.702 -7.175 1.00 42.03 200 LYS A CA 1
ATOM 1543 C C . LYS A 1 200 ? 9.873 -25.993 -8.613 1.00 42.03 200 LYS A C 1
ATOM 1545 O O . LYS A 1 200 ? 9.177 -25.584 -9.540 1.00 42.03 200 LYS A O 1
ATOM 1550 N N . GLU A 1 201 ? 10.987 -26.700 -8.782 1.00 42.50 201 GLU A N 1
ATOM 1551 C CA . GLU A 1 201 ? 11.666 -27.041 -10.050 1.00 42.50 201 GLU A CA 1
ATOM 1552 C C . GLU A 1 201 ? 10.797 -27.725 -11.143 1.00 42.50 201 GLU A C 1
ATOM 1554 O O . GLU A 1 201 ? 11.324 -28.189 -12.148 1.00 42.50 201 GLU A O 1
ATOM 1559 N N . GLY A 1 202 ? 9.472 -27.805 -10.997 1.00 37.59 202 GLY A N 1
ATOM 1560 C CA . GLY A 1 202 ? 8.566 -28.530 -11.891 1.00 37.59 202 GLY A CA 1
ATOM 1561 C C . GLY A 1 202 ? 7.482 -27.701 -12.585 1.00 37.59 202 GLY A C 1
ATOM 1562 O O . GLY A 1 202 ? 6.853 -28.222 -13.503 1.00 37.59 202 GLY A O 1
ATOM 1563 N N . GLU A 1 203 ? 7.245 -26.437 -12.217 1.00 41.97 203 GLU A N 1
ATOM 1564 C CA . GLU A 1 203 ? 6.324 -25.585 -12.987 1.00 41.97 203 GLU A CA 1
ATOM 1565 C C . GLU A 1 203 ? 7.072 -24.977 -14.173 1.00 41.97 203 GLU A C 1
ATOM 1567 O O . GLU A 1 203 ? 7.561 -23.848 -14.143 1.00 41.97 203 GLU A O 1
ATOM 1572 N N . THR A 1 204 ? 7.203 -25.779 -15.232 1.00 37.16 204 THR A N 1
ATOM 1573 C CA . THR A 1 204 ? 7.776 -25.375 -16.516 1.00 37.16 204 THR A CA 1
ATOM 1574 C C . THR A 1 204 ? 7.011 -24.186 -17.087 1.00 37.16 204 THR A C 1
ATOM 1576 O O . THR A 1 204 ? 6.015 -24.340 -17.796 1.00 37.16 204 THR A O 1
ATOM 1579 N N . PHE A 1 205 ? 7.507 -22.983 -16.809 1.00 39.78 205 PHE A N 1
ATOM 1580 C CA . PHE A 1 205 ? 7.132 -21.797 -17.555 1.00 39.78 205 PHE A CA 1
ATOM 1581 C C . PHE A 1 205 ? 7.750 -21.879 -18.951 1.00 39.78 205 PHE A C 1
ATOM 1583 O O . PHE A 1 205 ? 8.906 -22.273 -19.125 1.00 39.78 205 PHE A O 1
ATOM 1590 N N . CYS A 1 206 ? 6.947 -21.537 -19.957 1.00 38.38 206 CYS A N 1
ATOM 1591 C CA . CYS A 1 206 ? 7.322 -21.602 -21.363 1.00 38.38 206 CYS A CA 1
ATOM 1592 C C . CYS A 1 206 ? 8.653 -20.878 -21.592 1.00 38.38 206 CYS A C 1
ATOM 1594 O O . CYS A 1 206 ? 8.782 -19.701 -21.256 1.00 38.38 206 CYS A O 1
ATOM 1596 N N . ARG A 1 207 ? 9.625 -21.601 -22.167 1.00 36.16 207 ARG A N 1
ATOM 1597 C CA . ARG A 1 207 ? 10.923 -21.084 -22.619 1.00 36.16 207 ARG A CA 1
ATOM 1598 C C . ARG A 1 207 ? 10.733 -19.717 -23.282 1.00 36.16 207 ARG A C 1
ATOM 1600 O O . ARG A 1 207 ? 10.230 -19.642 -24.402 1.00 36.16 207 ARG A O 1
ATOM 1607 N N . LEU A 1 208 ? 11.176 -18.657 -22.605 1.00 40.22 208 LEU A N 1
ATOM 1608 C CA . LEU A 1 208 ? 11.495 -17.381 -23.235 1.00 40.22 208 LEU A CA 1
ATOM 1609 C C . LEU A 1 208 ? 12.654 -17.662 -24.193 1.00 40.22 208 LEU A C 1
ATOM 1611 O O . LEU A 1 208 ? 13.816 -17.714 -23.800 1.00 40.22 208 LEU A O 1
ATOM 1615 N N . ARG A 1 209 ? 12.319 -17.988 -25.441 1.00 37.53 209 ARG A N 1
ATOM 1616 C CA . ARG A 1 209 ? 13.302 -18.214 -26.493 1.00 37.53 209 ARG A CA 1
ATOM 1617 C C . ARG A 1 209 ? 13.878 -16.852 -26.880 1.00 37.53 209 ARG A C 1
ATOM 1619 O O . ARG A 1 209 ? 13.129 -15.953 -27.246 1.00 37.53 209 ARG A O 1
ATOM 1626 N N . HIS A 1 210 ? 15.193 -16.750 -26.713 1.00 38.72 210 HIS A N 1
ATOM 1627 C CA . HIS A 1 210 ? 16.128 -15.802 -27.315 1.00 38.72 210 HIS A CA 1
ATOM 1628 C C . HIS A 1 210 ? 15.603 -15.096 -28.574 1.00 38.72 210 HIS A C 1
ATOM 1630 O O . HIS A 1 210 ? 15.688 -15.684 -29.641 1.00 38.72 210 HIS A O 1
ATOM 1636 N N . ASP A 1 211 ? 15.113 -13.862 -28.445 1.00 36.06 211 ASP A N 1
ATOM 1637 C CA . ASP A 1 211 ? 14.920 -12.925 -29.572 1.00 36.06 211 ASP A CA 1
ATOM 1638 C C . ASP A 1 211 ? 14.950 -11.456 -29.091 1.00 36.06 211 ASP A C 1
ATOM 1640 O O . ASP A 1 211 ? 14.286 -10.573 -29.627 1.00 36.06 211 ASP A O 1
ATOM 1644 N N . LEU A 1 212 ? 15.709 -11.176 -28.030 1.00 41.62 212 LEU A N 1
ATOM 1645 C CA . LEU A 1 212 ? 16.153 -9.816 -27.738 1.00 41.62 212 LEU A CA 1
ATOM 1646 C C . LEU A 1 212 ? 17.657 -9.804 -27.978 1.00 41.62 212 LEU A C 1
ATOM 1648 O O . LEU A 1 212 ? 18.372 -10.570 -27.332 1.00 41.62 212 LEU A O 1
ATOM 1652 N N . ASP A 1 213 ? 18.107 -8.941 -28.889 1.00 39.12 213 ASP A N 1
ATOM 1653 C CA . ASP A 1 213 ? 19.506 -8.639 -29.224 1.00 39.12 213 ASP A CA 1
ATOM 1654 C C . ASP A 1 213 ? 20.261 -7.987 -28.046 1.00 39.12 213 ASP A C 1
ATOM 1656 O O . ASP A 1 213 ? 20.926 -6.961 -28.157 1.00 39.12 213 ASP A O 1
ATOM 1660 N N . PHE A 1 214 ? 20.174 -8.601 -26.870 1.00 41.06 214 PHE A N 1
ATOM 1661 C CA . PHE A 1 214 ? 20.936 -8.294 -25.667 1.00 41.06 214 PHE A CA 1
ATOM 1662 C C . PHE A 1 214 ? 22.231 -9.123 -25.652 1.00 41.06 214 PHE A C 1
ATOM 1664 O O . PHE A 1 214 ? 22.605 -9.726 -24.652 1.00 41.06 214 PHE A O 1
ATOM 1671 N N . VAL A 1 215 ? 22.923 -9.170 -26.794 1.00 38.50 215 VAL A N 1
ATOM 1672 C CA . VAL A 1 215 ? 24.105 -10.019 -27.043 1.00 38.50 215 VAL A CA 1
ATOM 1673 C C . VAL A 1 215 ? 25.337 -9.608 -26.214 1.00 38.50 215 VAL A C 1
ATOM 1675 O O . VAL A 1 215 ? 26.313 -10.346 -26.170 1.00 38.50 215 VAL A O 1
ATOM 1678 N N . ASN A 1 216 ? 25.296 -8.496 -25.469 1.00 42.50 216 ASN A N 1
ATOM 1679 C CA . ASN A 1 216 ? 26.471 -7.990 -24.748 1.00 42.50 216 ASN A CA 1
ATOM 1680 C C . ASN A 1 216 ? 26.386 -8.016 -23.213 1.00 42.50 216 ASN A C 1
ATOM 1682 O O . ASN A 1 216 ? 27.339 -7.580 -22.567 1.00 42.50 216 ASN A O 1
ATOM 1686 N N . SER A 1 217 ? 25.312 -8.526 -22.597 1.00 43.84 217 SER A N 1
ATOM 1687 C CA . SER A 1 217 ? 25.331 -8.809 -21.155 1.00 43.84 217 SER A CA 1
ATOM 1688 C C . SER A 1 217 ? 25.595 -10.295 -20.915 1.00 43.84 217 SER A C 1
ATOM 1690 O O . SER A 1 217 ? 24.885 -11.168 -21.403 1.00 43.84 217 SER A O 1
ATOM 1692 N N . THR A 1 218 ? 26.651 -10.585 -20.159 1.00 43.41 218 THR A N 1
ATOM 1693 C CA . THR A 1 218 ? 27.090 -11.906 -19.686 1.00 43.41 218 THR A CA 1
ATOM 1694 C C . THR A 1 218 ? 26.067 -12.532 -18.732 1.00 43.41 218 THR A C 1
ATOM 1696 O O . THR A 1 218 ? 26.309 -12.698 -17.539 1.00 43.41 218 THR A O 1
ATOM 1699 N N . ILE A 1 219 ? 24.883 -12.859 -19.239 1.00 49.75 219 ILE A N 1
ATOM 1700 C CA . ILE A 1 219 ? 23.850 -13.559 -18.485 1.00 49.75 219 ILE A CA 1
ATOM 1701 C C . ILE A 1 219 ? 23.994 -15.052 -18.777 1.00 49.75 219 ILE A C 1
ATOM 1703 O O . ILE A 1 219 ? 23.900 -15.487 -19.923 1.00 49.75 219 ILE A O 1
ATOM 1707 N N . ASN A 1 220 ? 24.250 -15.838 -17.729 1.00 49.00 220 ASN A N 1
ATOM 1708 C CA . ASN A 1 220 ? 24.385 -17.286 -17.836 1.00 49.00 220 ASN A CA 1
ATOM 1709 C C . ASN A 1 220 ? 23.078 -17.903 -18.377 1.00 49.00 220 ASN A C 1
ATOM 1711 O O . ASN A 1 220 ? 22.033 -17.746 -17.744 1.00 49.00 220 ASN A O 1
ATOM 1715 N N . PRO A 1 221 ? 23.116 -18.680 -19.475 1.00 50.00 221 PRO A N 1
ATOM 1716 C CA . PRO A 1 221 ? 21.929 -19.296 -20.082 1.00 50.00 221 PRO A CA 1
ATOM 1717 C C . PRO A 1 221 ? 21.276 -20.399 -19.223 1.00 50.00 221 PRO A C 1
ATOM 1719 O O . PRO A 1 221 ? 20.304 -21.019 -19.645 1.00 50.00 221 PRO A O 1
ATOM 1722 N N . LEU A 1 222 ? 21.805 -20.653 -18.022 1.00 51.28 222 LEU A N 1
ATOM 1723 C CA . LEU A 1 222 ? 21.295 -21.626 -17.054 1.00 51.28 222 LEU A CA 1
ATOM 1724 C C . LEU A 1 222 ? 20.380 -21.001 -15.986 1.00 51.28 222 LEU A C 1
ATOM 1726 O O . LEU A 1 222 ? 19.833 -21.731 -15.162 1.00 51.28 222 LEU A O 1
ATOM 1730 N N . GLU A 1 223 ? 20.208 -19.676 -15.959 1.00 52.50 223 GLU A N 1
ATOM 1731 C CA . GLU A 1 223 ? 19.329 -19.039 -14.974 1.00 52.50 223 GLU A CA 1
ATOM 1732 C C . GLU A 1 223 ? 17.843 -19.267 -15.305 1.00 52.50 223 GLU A C 1
ATOM 1734 O O . GLU A 1 223 ? 17.396 -19.126 -16.444 1.00 52.50 223 GLU A O 1
ATOM 1739 N N . HIS A 1 224 ? 17.055 -19.609 -14.279 1.00 58.06 224 HIS A N 1
ATOM 1740 C CA . HIS A 1 224 ? 15.616 -19.833 -14.404 1.00 58.06 224 HIS A CA 1
ATOM 1741 C C . HIS A 1 224 ? 14.918 -18.565 -14.949 1.00 58.06 224 HIS A C 1
ATOM 1743 O O . HIS A 1 224 ? 15.175 -17.468 -14.441 1.00 58.06 224 HIS A O 1
ATOM 1749 N N . PRO A 1 225 ? 13.989 -18.666 -15.922 1.00 59.44 225 PRO A N 1
ATOM 1750 C CA . PRO A 1 225 ? 13.388 -17.510 -16.603 1.00 59.44 225 PRO A CA 1
ATOM 1751 C C . PRO A 1 225 ? 12.707 -16.502 -15.664 1.00 59.44 225 PRO A C 1
ATOM 1753 O O . PRO A 1 225 ? 12.631 -15.321 -15.983 1.00 59.44 225 PRO A O 1
ATOM 1756 N N . LEU A 1 226 ? 12.261 -16.932 -14.482 1.00 57.91 226 LEU A N 1
ATOM 1757 C CA . LEU A 1 226 ? 11.653 -16.048 -13.479 1.00 57.91 226 LEU A CA 1
ATOM 1758 C C . LEU A 1 226 ? 12.672 -15.230 -12.669 1.00 57.91 226 LEU A C 1
ATOM 1760 O O . LEU A 1 226 ? 12.344 -14.125 -12.250 1.00 57.91 226 LEU A O 1
ATOM 1764 N N . ILE A 1 227 ? 13.910 -15.713 -12.516 1.00 62.22 227 ILE A N 1
ATOM 1765 C CA . ILE A 1 227 ? 15.019 -14.932 -11.937 1.00 62.22 227 ILE A CA 1
ATOM 1766 C C . ILE A 1 227 ? 15.446 -13.841 -12.924 1.00 62.22 227 ILE A C 1
ATOM 1768 O O . ILE A 1 227 ? 15.703 -12.700 -12.544 1.00 62.22 227 ILE A O 1
ATOM 1772 N N . LEU A 1 228 ? 15.465 -14.170 -14.216 1.00 63.59 228 LEU A N 1
ATOM 1773 C CA . LEU A 1 228 ? 15.719 -13.195 -15.273 1.00 63.59 228 LEU A CA 1
ATOM 1774 C C . LEU A 1 228 ? 14.600 -12.155 -15.355 1.00 63.59 228 LEU A C 1
ATOM 1776 O O . LEU A 1 228 ? 14.882 -10.965 -15.482 1.00 63.59 228 LEU A O 1
ATOM 1780 N N . HIS A 1 229 ? 13.342 -12.581 -15.218 1.00 66.12 229 HIS A N 1
ATOM 1781 C CA . HIS A 1 229 ? 12.189 -11.680 -15.227 1.00 66.12 229 HIS A CA 1
ATOM 1782 C C . HIS A 1 229 ? 12.181 -10.749 -14.010 1.00 66.12 229 HIS A C 1
ATOM 1784 O O . HIS A 1 229 ? 11.986 -9.550 -14.184 1.00 66.12 229 HIS A O 1
ATOM 1790 N N . SER A 1 230 ? 12.499 -11.240 -12.805 1.00 64.75 230 SER A N 1
ATOM 1791 C CA . SER A 1 230 ? 12.597 -10.387 -11.610 1.00 64.75 230 SER A CA 1
ATOM 1792 C C . SER A 1 230 ? 13.757 -9.391 -11.695 1.00 64.75 230 SER A C 1
ATOM 1794 O O . SER A 1 230 ? 13.579 -8.222 -11.353 1.00 64.75 230 SER A O 1
ATOM 1796 N N . ARG A 1 231 ? 14.922 -9.796 -12.223 1.00 67.25 231 ARG A N 1
ATOM 1797 C CA . ARG A 1 231 ? 16.061 -8.892 -12.474 1.00 67.25 231 ARG A CA 1
ATOM 1798 C C . ARG A 1 231 ? 15.752 -7.849 -13.543 1.00 67.25 231 ARG A C 1
ATOM 1800 O O . ARG A 1 231 ? 16.064 -6.675 -13.353 1.00 67.25 231 ARG A O 1
ATOM 1807 N N . PHE A 1 232 ? 15.123 -8.254 -14.646 1.00 70.25 232 PHE A N 1
ATOM 1808 C CA . PHE A 1 232 ? 14.686 -7.334 -15.695 1.00 70.25 232 PHE A CA 1
ATOM 1809 C C . PHE A 1 232 ? 13.674 -6.334 -15.144 1.00 70.25 232 PHE A C 1
ATOM 1811 O O . PHE A 1 232 ? 13.836 -5.128 -15.314 1.00 70.25 232 PHE A O 1
ATOM 1818 N N . PHE A 1 233 ? 12.675 -6.832 -14.418 1.00 71.62 233 PHE A N 1
ATOM 1819 C CA . PHE A 1 233 ? 11.668 -6.016 -13.765 1.00 71.62 233 PHE A CA 1
ATOM 1820 C C . PHE A 1 233 ? 12.303 -5.033 -12.779 1.00 71.62 233 PHE A C 1
ATOM 1822 O O . PHE A 1 233 ? 11.957 -3.856 -12.766 1.00 71.62 233 PHE A O 1
ATOM 1829 N N . PHE A 1 234 ? 13.290 -5.475 -12.003 1.00 72.38 234 PHE A N 1
ATOM 1830 C CA . PHE A 1 234 ? 14.020 -4.619 -11.079 1.00 72.38 234 PHE A CA 1
ATOM 1831 C C . PHE A 1 234 ? 14.828 -3.523 -11.800 1.00 72.38 234 PHE A C 1
ATOM 1833 O O . PHE A 1 234 ? 14.756 -2.350 -11.429 1.00 72.38 234 PHE A O 1
ATOM 1840 N N . HIS A 1 235 ? 15.540 -3.858 -12.878 1.00 74.94 235 HIS A N 1
ATOM 1841 C CA . HIS A 1 235 ? 16.212 -2.857 -13.713 1.00 74.94 235 HIS A CA 1
ATOM 1842 C C . HIS A 1 235 ? 15.232 -1.866 -14.335 1.00 74.94 235 HIS A C 1
ATOM 1844 O O . HIS A 1 235 ? 15.491 -0.662 -14.375 1.00 74.94 235 HIS A O 1
ATOM 1850 N N . TRP A 1 236 ? 14.091 -2.361 -14.795 1.00 77.75 236 TRP A N 1
ATOM 1851 C CA . TRP A 1 236 ? 13.027 -1.540 -15.338 1.00 77.75 236 TRP A CA 1
ATOM 1852 C C . TRP A 1 236 ? 12.403 -0.627 -14.271 1.00 77.75 236 TRP A C 1
ATOM 1854 O O . TRP A 1 236 ? 12.155 0.545 -14.544 1.00 77.75 236 TRP A O 1
ATOM 1864 N N . MET A 1 237 ? 12.253 -1.103 -13.034 1.00 75.00 237 MET A N 1
ATOM 1865 C CA . MET A 1 237 ? 11.845 -0.294 -11.885 1.00 75.00 237 MET A CA 1
ATOM 1866 C C . MET A 1 237 ? 12.861 0.815 -11.601 1.00 75.00 237 MET A C 1
ATOM 1868 O O . MET A 1 237 ? 12.456 1.959 -11.423 1.00 75.00 237 MET A O 1
ATOM 1872 N N . ILE A 1 238 ? 14.169 0.522 -11.630 1.00 76.88 238 ILE A N 1
ATOM 1873 C CA . ILE A 1 238 ? 15.219 1.549 -11.506 1.00 76.88 238 ILE A CA 1
ATOM 1874 C C . ILE A 1 238 ? 15.098 2.592 -12.620 1.00 76.88 238 ILE A C 1
ATOM 1876 O O . ILE 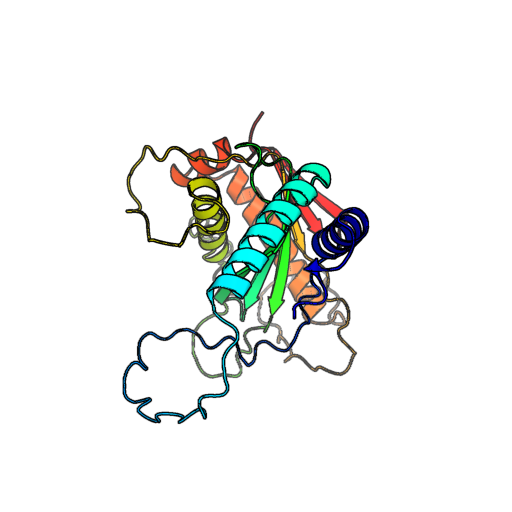A 1 238 ? 15.232 3.783 -12.344 1.00 76.88 238 ILE A O 1
ATOM 1880 N N . ARG A 1 239 ? 14.826 2.175 -13.862 1.00 79.81 239 ARG A N 1
ATOM 1881 C CA . ARG A 1 239 ? 14.601 3.110 -14.973 1.00 79.81 239 ARG A CA 1
ATOM 1882 C C . ARG A 1 239 ? 13.358 3.964 -14.758 1.00 79.81 239 ARG A C 1
ATOM 1884 O O . ARG A 1 239 ? 13.451 5.173 -14.911 1.00 79.81 239 ARG A O 1
ATOM 1891 N N . CYS A 1 240 ? 12.237 3.376 -14.336 1.00 72.62 240 CYS A N 1
ATOM 1892 C CA . CYS A 1 240 ? 11.031 4.127 -13.967 1.00 72.62 240 CYS A CA 1
ATOM 1893 C C . CYS A 1 240 ? 11.325 5.134 -12.848 1.00 72.62 240 CYS A C 1
ATOM 1895 O O . CYS A 1 240 ? 10.791 6.237 -12.837 1.00 72.62 240 CYS A O 1
ATOM 1897 N N . ALA A 1 241 ? 12.208 4.766 -11.924 1.00 77.44 241 ALA A N 1
ATOM 1898 C CA . ALA A 1 241 ? 12.648 5.612 -10.833 1.00 77.44 241 ALA A CA 1
ATOM 1899 C C . ALA A 1 241 ? 13.503 6.796 -11.318 1.00 77.44 241 ALA A C 1
ATOM 1901 O O . ALA A 1 241 ? 13.270 7.928 -10.915 1.00 77.44 241 ALA A O 1
ATOM 1902 N N . SER A 1 242 ? 14.461 6.544 -12.212 1.00 80.56 242 SER A N 1
ATOM 1903 C CA . SER A 1 242 ? 15.247 7.594 -12.870 1.00 80.56 242 SER A CA 1
ATOM 1904 C C . SER A 1 242 ? 14.392 8.496 -13.758 1.00 80.56 242 SER A C 1
ATOM 1906 O O . SER A 1 242 ? 14.612 9.699 -13.789 1.00 80.56 242 SER A O 1
ATOM 1908 N N . TRP A 1 243 ? 13.382 7.941 -14.426 1.00 81.88 243 TRP A N 1
ATOM 1909 C CA . TRP A 1 243 ? 12.398 8.717 -15.172 1.00 81.88 243 TRP A CA 1
ATOM 1910 C C . TRP A 1 243 ? 11.564 9.607 -14.237 1.00 81.88 243 TRP A C 1
ATOM 1912 O O . TRP A 1 243 ? 11.387 10.786 -14.513 1.00 81.88 243 TRP A O 1
ATOM 1922 N N . LEU A 1 244 ? 11.122 9.097 -13.080 1.00 77.06 244 LEU A N 1
ATOM 1923 C CA . LEU A 1 244 ? 10.457 9.922 -12.063 1.00 77.06 244 LEU A CA 1
ATOM 1924 C C . LEU A 1 244 ? 11.354 11.072 -11.578 1.00 77.06 244 LEU A C 1
ATOM 1926 O O . LEU A 1 244 ? 10.834 12.138 -11.265 1.00 77.06 244 LEU A 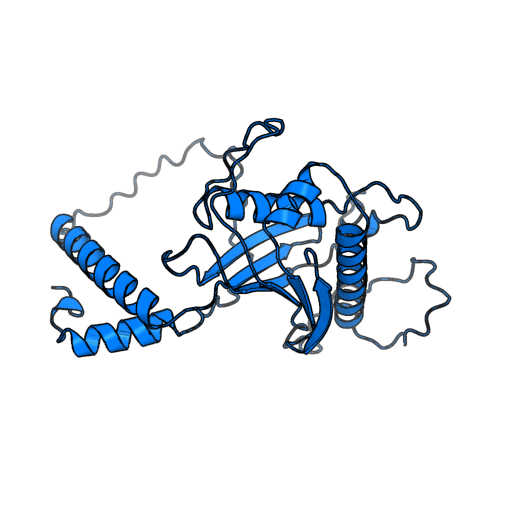O 1
ATOM 1930 N N . GLU A 1 245 ? 12.674 10.877 -11.508 1.00 83.69 245 GLU A N 1
ATOM 1931 C CA . GLU A 1 245 ? 13.627 11.946 -11.180 1.00 83.69 245 GLU A CA 1
ATOM 1932 C C . GLU A 1 245 ? 13.697 12.994 -12.300 1.00 83.69 245 GLU A C 1
ATOM 1934 O O . GLU A 1 245 ? 13.538 14.181 -12.018 1.00 83.69 245 GLU A O 1
ATOM 1939 N N . SER A 1 246 ? 13.900 12.569 -13.552 1.00 83.50 246 SER A N 1
ATOM 1940 C CA . SER A 1 246 ? 14.214 13.463 -14.676 1.00 83.50 246 SER A CA 1
ATOM 1941 C C . SER A 1 246 ? 13.007 14.106 -15.358 1.00 83.50 246 SER A C 1
ATOM 1943 O O . SER A 1 246 ? 13.167 15.111 -16.045 1.00 83.50 246 SER A O 1
ATOM 1945 N N . HIS A 1 247 ? 11.815 13.527 -15.224 1.00 82.44 247 HIS A N 1
ATOM 1946 C CA . HIS A 1 247 ? 10.648 13.956 -15.983 1.00 82.44 247 HIS A CA 1
ATOM 1947 C C . HIS A 1 247 ? 9.808 14.960 -15.184 1.00 82.44 247 HIS A C 1
ATOM 1949 O O . HIS A 1 247 ? 9.383 14.678 -14.060 1.00 82.44 247 HIS A O 1
ATOM 1955 N N . ASP A 1 248 ? 9.534 16.119 -15.783 1.00 83.12 248 ASP A N 1
ATOM 1956 C CA . ASP A 1 248 ? 8.865 17.262 -15.143 1.00 83.12 248 ASP A CA 1
ATOM 1957 C C . ASP A 1 248 ? 7.501 17.579 -15.766 1.00 83.12 248 ASP A C 1
ATOM 1959 O O . ASP A 1 248 ? 7.115 18.731 -15.953 1.00 83.12 248 ASP A O 1
ATOM 1963 N N . SER A 1 249 ? 6.717 16.540 -16.064 1.00 84.25 249 SER A N 1
ATOM 1964 C CA . SER A 1 249 ? 5.303 16.756 -16.388 1.00 84.25 249 SER A CA 1
ATOM 1965 C C . SER A 1 249 ? 4.581 17.416 -15.204 1.00 84.25 249 SER A C 1
ATOM 1967 O O . SER A 1 249 ? 4.843 17.071 -14.047 1.00 84.25 249 SER A O 1
ATOM 1969 N N . GLU A 1 250 ? 3.642 18.320 -15.481 1.00 82.25 250 GLU A N 1
ATOM 1970 C CA . GLU A 1 250 ? 2.869 19.044 -14.461 1.00 82.25 250 GLU A CA 1
ATOM 1971 C C . GLU A 1 250 ? 2.235 18.084 -13.437 1.00 82.25 250 GLU A C 1
ATOM 1973 O O . GLU A 1 250 ? 2.354 18.279 -12.226 1.00 82.25 250 GLU A O 1
ATOM 1978 N N . GLU A 1 251 ? 1.668 16.967 -13.905 1.00 77.31 251 GLU A N 1
ATOM 1979 C CA . GLU A 1 251 ? 1.071 15.942 -13.042 1.00 77.31 251 GLU A CA 1
ATOM 1980 C C . GLU A 1 251 ? 2.075 15.328 -12.057 1.00 77.31 251 GLU A C 1
ATOM 1982 O O . GLU A 1 251 ? 1.763 15.134 -10.876 1.00 77.31 251 GLU A O 1
ATOM 1987 N N . LEU A 1 252 ? 3.294 15.047 -12.523 1.00 82.25 252 LEU A N 1
ATOM 1988 C CA . LEU A 1 252 ? 4.356 14.527 -11.669 1.00 82.25 252 LEU A CA 1
ATOM 1989 C C . LEU A 1 252 ? 4.850 15.580 -10.696 1.00 82.25 252 LEU A C 1
ATOM 1991 O O . LEU A 1 252 ? 5.106 15.230 -9.555 1.00 82.25 252 LEU A O 1
ATOM 1995 N N . VAL A 1 253 ? 4.959 16.849 -11.089 1.00 86.81 253 VAL A N 1
ATOM 1996 C CA . VAL A 1 253 ? 5.381 17.922 -10.174 1.00 86.81 253 VAL A CA 1
ATOM 1997 C C . VAL A 1 253 ? 4.452 17.983 -8.963 1.00 86.81 253 VAL A C 1
ATOM 1999 O O . VAL A 1 253 ? 4.911 18.058 -7.821 1.00 86.81 253 VAL A O 1
ATOM 2002 N N . HIS A 1 254 ? 3.145 17.872 -9.192 1.00 85.31 254 HIS A N 1
ATOM 2003 C CA . HIS A 1 254 ? 2.164 17.793 -8.118 1.00 85.31 254 HIS A CA 1
ATOM 2004 C C . HIS A 1 254 ? 2.338 16.540 -7.254 1.00 85.31 254 HIS A C 1
ATOM 2006 O O . HIS A 1 254 ? 2.385 16.650 -6.031 1.00 85.31 254 HIS A O 1
ATOM 2012 N N . LEU A 1 255 ? 2.494 15.363 -7.865 1.00 86.75 255 LEU A N 1
ATOM 2013 C CA . LEU A 1 255 ? 2.749 14.122 -7.130 1.00 86.75 255 LEU A CA 1
ATOM 2014 C C . LEU A 1 255 ? 4.028 14.220 -6.280 1.00 86.75 255 LEU A C 1
ATOM 2016 O O . LEU A 1 255 ? 4.021 13.844 -5.108 1.00 86.75 255 LEU A O 1
ATOM 2020 N N . LYS A 1 256 ? 5.102 14.776 -6.854 1.00 89.44 256 LYS A N 1
ATOM 2021 C CA . LYS A 1 256 ? 6.418 14.951 -6.233 1.00 89.44 256 LYS A CA 1
ATOM 2022 C C . LYS A 1 256 ? 6.337 15.821 -4.974 1.00 89.44 256 LYS A C 1
ATOM 2024 O O . LYS A 1 256 ? 6.953 15.479 -3.975 1.00 89.44 256 LYS A O 1
ATOM 2029 N N . ARG A 1 257 ? 5.519 16.883 -4.962 1.00 91.12 257 ARG A N 1
ATOM 2030 C CA . ARG A 1 257 ? 5.311 17.733 -3.765 1.00 91.12 257 ARG A CA 1
ATOM 2031 C C . ARG A 1 257 ? 4.718 16.978 -2.573 1.00 91.12 257 ARG A C 1
ATOM 2033 O O . ARG A 1 257 ? 4.950 17.357 -1.429 1.00 91.12 257 ARG A O 1
ATOM 2040 N N . HIS A 1 258 ? 3.954 15.919 -2.833 1.00 92.31 258 HIS A N 1
ATOM 2041 C CA . HIS A 1 258 ? 3.307 15.107 -1.802 1.00 92.31 258 HIS A CA 1
ATOM 2042 C C . HIS A 1 258 ? 4.068 13.812 -1.492 1.00 92.31 258 HIS A C 1
ATOM 2044 O O . HIS A 1 258 ? 3.596 13.018 -0.679 1.00 92.31 258 HIS A O 1
ATOM 2050 N N . LEU A 1 259 ? 5.242 13.603 -2.097 1.00 92.50 259 LEU A N 1
ATOM 2051 C CA . LEU A 1 259 ? 6.084 12.426 -1.913 1.00 92.50 259 LEU A CA 1
ATOM 2052 C C . LEU A 1 259 ? 7.483 12.843 -1.438 1.00 92.50 259 LEU A C 1
ATOM 2054 O O . LEU A 1 259 ? 8.218 13.504 -2.158 1.00 92.50 259 LEU A O 1
ATOM 2058 N N . GLY A 1 260 ? 7.885 12.428 -0.236 1.00 93.88 260 GLY A N 1
ATOM 2059 C CA . GLY A 1 260 ? 9.199 12.781 0.314 1.00 93.88 260 GLY A CA 1
ATOM 2060 C C . GLY A 1 260 ? 10.344 11.996 -0.332 1.00 93.88 260 GLY A C 1
ATOM 2061 O O . GLY A 1 260 ? 11.207 12.547 -1.019 1.00 93.88 260 GLY A O 1
ATOM 2062 N N . LYS A 1 261 ? 10.370 10.679 -0.113 1.00 94.62 261 LYS A N 1
ATOM 2063 C CA . LYS A 1 261 ? 11.378 9.775 -0.685 1.00 94.62 261 LYS A CA 1
ATOM 2064 C C . LYS A 1 261 ? 10.765 8.470 -1.172 1.00 94.62 261 LYS A C 1
ATOM 2066 O O . LYS A 1 261 ? 9.803 7.972 -0.588 1.00 94.62 261 LYS A O 1
ATOM 2071 N N . VAL A 1 262 ? 11.374 7.883 -2.196 1.00 92.94 262 VAL A N 1
ATOM 2072 C CA . VAL A 1 262 ? 11.031 6.553 -2.707 1.00 92.94 262 VAL A CA 1
ATOM 2073 C C . VAL A 1 262 ? 12.204 5.612 -2.471 1.00 92.94 262 VAL A C 1
ATOM 2075 O O . VAL A 1 262 ? 13.343 5.929 -2.811 1.00 92.94 262 VAL A O 1
ATOM 2078 N N . ILE A 1 263 ? 11.943 4.457 -1.869 1.00 94.12 263 ILE A N 1
ATOM 2079 C CA . ILE A 1 263 ? 12.944 3.428 -1.585 1.00 94.12 263 ILE A CA 1
ATOM 2080 C C . ILE A 1 263 ? 12.578 2.181 -2.376 1.00 94.12 263 ILE A C 1
ATOM 2082 O O . ILE A 1 263 ? 11.510 1.617 -2.173 1.00 94.12 263 ILE A O 1
ATOM 2086 N N . PHE A 1 264 ? 13.482 1.722 -3.231 1.00 91.25 264 PHE A N 1
ATOM 2087 C CA . PHE A 1 264 ? 13.336 0.468 -3.962 1.00 91.25 264 PHE A CA 1
ATOM 2088 C C . PHE A 1 264 ? 14.059 -0.635 -3.203 1.00 91.25 264 PHE A C 1
ATOM 2090 O O . PHE A 1 264 ? 15.259 -0.521 -2.918 1.00 91.25 264 PHE A O 1
ATOM 2097 N N . ARG A 1 265 ? 13.324 -1.693 -2.869 1.00 92.50 265 ARG A N 1
ATOM 2098 C CA . ARG A 1 265 ? 13.829 -2.891 -2.208 1.00 92.50 265 ARG A CA 1
ATOM 2099 C C . ARG A 1 265 ? 13.675 -4.106 -3.118 1.00 92.50 265 ARG A C 1
ATOM 2101 O O . ARG A 1 265 ? 12.720 -4.209 -3.885 1.00 92.50 265 ARG A O 1
ATOM 2108 N N . LEU A 1 266 ? 14.652 -4.997 -3.023 1.00 88.31 266 LEU A N 1
ATOM 2109 C CA . LEU A 1 266 ? 14.619 -6.338 -3.591 1.00 88.31 266 LEU A CA 1
ATOM 2110 C C . LEU A 1 266 ? 14.821 -7.292 -2.419 1.00 88.31 266 LEU A C 1
ATOM 2112 O O . LEU A 1 266 ? 15.833 -7.180 -1.720 1.00 88.31 266 LEU A O 1
ATOM 2116 N N . ASP A 1 267 ? 13.846 -8.161 -2.167 1.00 86.75 267 ASP A N 1
ATOM 2117 C CA . ASP A 1 267 ? 13.854 -9.070 -1.012 1.00 86.75 267 ASP A CA 1
ATOM 2118 C C . ASP A 1 267 ? 14.062 -8.353 0.328 1.00 86.75 267 ASP A C 1
ATOM 2120 O O . ASP A 1 267 ? 14.874 -8.757 1.164 1.00 86.75 267 ASP A O 1
ATOM 2124 N N . GLY A 1 268 ? 13.394 -7.210 0.515 1.00 89.19 268 GLY A N 1
ATOM 2125 C CA . GLY A 1 268 ? 13.537 -6.392 1.717 1.00 89.19 268 GLY A CA 1
ATOM 2126 C C . GLY A 1 268 ? 14.875 -5.647 1.842 1.00 89.19 268 GLY A C 1
ATOM 2127 O O . GLY A 1 268 ? 15.016 -4.809 2.735 1.00 89.19 268 GLY A O 1
ATOM 2128 N N . LYS A 1 269 ? 15.846 -5.870 0.945 1.00 91.69 269 LYS A N 1
ATOM 2129 C CA . LYS A 1 269 ? 17.124 -5.141 0.924 1.00 91.69 269 LYS A CA 1
ATOM 2130 C C . LYS A 1 269 ? 17.005 -3.890 0.067 1.00 91.69 269 LYS A C 1
ATOM 2132 O O . LYS A 1 269 ? 16.632 -3.968 -1.100 1.00 91.69 269 LYS A O 1
ATOM 2137 N N . THR A 1 270 ? 17.356 -2.737 0.631 1.00 93.56 270 THR A N 1
ATOM 2138 C CA . THR A 1 270 ? 17.379 -1.459 -0.092 1.00 93.56 270 THR A CA 1
ATOM 2139 C C . THR A 1 270 ? 18.424 -1.481 -1.200 1.00 93.56 270 THR A C 1
ATOM 2141 O O . THR A 1 270 ? 19.592 -1.745 -0.940 1.00 93.56 270 THR A O 1
ATOM 2144 N N . GLN A 1 271 ? 17.997 -1.150 -2.415 1.00 90.44 271 GLN A N 1
ATOM 2145 C CA . GLN A 1 271 ? 18.851 -1.115 -3.600 1.00 90.44 271 GLN A CA 1
ATOM 2146 C C . GLN A 1 271 ? 19.066 0.313 -4.111 1.00 90.44 271 GLN A C 1
ATOM 2148 O O . GLN A 1 271 ? 20.188 0.709 -4.405 1.00 90.44 271 GLN A O 1
ATOM 2153 N N . LYS A 1 272 ? 17.992 1.112 -4.192 1.00 89.81 272 LYS A N 1
ATOM 2154 C CA . LYS A 1 272 ? 18.047 2.522 -4.607 1.00 89.81 272 LYS A CA 1
ATOM 2155 C C . LYS A 1 272 ? 17.144 3.353 -3.704 1.00 89.81 272 LYS A C 1
ATOM 2157 O O . LYS A 1 272 ? 16.041 2.932 -3.365 1.00 89.81 272 LYS A O 1
ATOM 2162 N N . THR A 1 273 ? 17.611 4.533 -3.313 1.00 93.62 273 THR A N 1
ATOM 2163 C CA . THR A 1 273 ? 16.801 5.538 -2.615 1.00 93.62 273 THR A CA 1
ATOM 2164 C C . THR A 1 273 ? 16.805 6.812 -3.435 1.00 93.62 273 THR A C 1
ATOM 2166 O O . THR A 1 273 ? 17.868 7.298 -3.804 1.00 93.62 273 THR A O 1
ATOM 2169 N N . ILE A 1 274 ? 15.616 7.341 -3.688 1.00 91.25 274 ILE A N 1
ATOM 2170 C CA . ILE A 1 274 ? 15.386 8.571 -4.434 1.00 91.25 274 ILE A CA 1
ATOM 2171 C C . ILE A 1 274 ? 14.767 9.576 -3.484 1.00 91.25 274 ILE A C 1
ATOM 2173 O O . ILE A 1 274 ? 13.724 9.311 -2.881 1.00 91.25 274 ILE A O 1
ATOM 2177 N N . LYS A 1 275 ? 15.417 10.726 -3.333 1.00 92.88 275 LYS A N 1
ATOM 2178 C CA . LYS A 1 275 ? 14.831 11.872 -2.641 1.00 92.88 275 LYS A CA 1
ATOM 2179 C C . LYS A 1 275 ? 14.110 12.695 -3.694 1.00 92.88 275 LYS A C 1
ATOM 2181 O O . LYS A 1 275 ? 14.751 13.185 -4.614 1.00 92.88 275 LYS A O 1
ATOM 2186 N N . ILE A 1 276 ? 12.791 12.781 -3.580 1.00 86.94 276 ILE A N 1
ATOM 2187 C CA . ILE A 1 276 ? 11.969 13.524 -4.537 1.00 86.94 276 ILE A CA 1
ATOM 2188 C C . ILE A 1 276 ? 11.928 15.010 -4.167 1.00 86.94 276 ILE A C 1
ATOM 2190 O O . ILE A 1 276 ? 11.823 15.857 -5.050 1.00 86.94 276 ILE A O 1
ATOM 2194 N N . TRP A 1 277 ? 12.072 15.323 -2.878 1.00 79.00 277 TRP A N 1
ATOM 2195 C CA . TRP A 1 277 ? 12.122 16.690 -2.376 1.00 79.00 277 TRP A CA 1
ATOM 2196 C C . TRP A 1 277 ? 13.182 16.850 -1.276 1.00 79.00 277 TRP A C 1
ATOM 2198 O O . TRP A 1 277 ? 13.366 15.955 -0.441 1.00 79.00 277 TRP A O 1
ATOM 2208 N N . SER A 1 278 ? 13.867 17.997 -1.291 1.00 50.41 278 SER A N 1
ATOM 2209 C CA . SER A 1 278 ? 14.733 18.529 -0.229 1.00 50.41 278 SER A CA 1
ATOM 2210 C C . SER A 1 278 ? 14.349 19.969 0.051 1.00 50.41 278 SER A C 1
ATOM 2212 O O . SER A 1 278 ? 14.305 20.721 -0.949 1.00 50.41 278 SER A O 1
#